Protein AF-A0A2N6E9V5-F1 (afdb_monomer)

Foldseek 3Di:
DDPPPPPPVVFPQDPDDLVRLCVVLVHDSVVVVVCCVVVVADVSGTPVNSVVSNVCSVQPPDPVNVCVVCVPDDPVVSVCVVPQPVVQPDPLLSVLLCLLLVQPFDQDPPRRTPCPVSDDDLVVSQVVCCVPVVDHDDPVVSVSSVVSNVVSVVVSVVVVCVVVVNPPPDPPPDDDDDDDPVPVVVVVVVVVCVVCVPDPD

Radius of gyration: 23.93 Å; Cα contacts (8 Å, |Δi|>4): 110; chains: 1; bounding box: 59×71×56 Å

Solvent-accessible surface area (backbone atoms only — not comparable to full-atom values): 12232 Å² total; per-residue (Å²): 142,78,82,78,79,74,82,72,72,75,67,56,59,53,92,65,52,67,64,58,52,15,63,76,45,77,43,54,54,67,56,54,55,48,36,38,74,71,66,73,33,55,88,70,42,27,58,70,38,50,58,52,47,57,55,43,40,72,54,51,94,37,65,68,56,53,50,60,72,48,59,88,44,54,73,69,52,47,49,38,50,74,70,62,47,64,88,50,78,48,72,66,54,44,51,54,29,46,56,50,46,72,39,84,60,43,72,39,88,92,75,43,61,71,39,66,85,63,57,84,50,64,69,61,53,38,54,50,36,31,72,76,66,72,39,75,82,42,74,67,55,55,52,48,50,55,52,39,47,57,49,22,52,52,51,46,55,47,51,53,33,53,79,67,62,72,64,81,67,71,76,90,69,76,89,78,79,94,72,63,90,79,51,67,59,54,57,53,50,50,53,47,46,72,75,37,81,82,61,95,123

Structure (mmCIF, N/CA/C/O backbone):
data_AF-A0A2N6E9V5-F1
#
_entry.id   AF-A0A2N6E9V5-F1
#
loop_
_atom_site.group_PDB
_atom_site.id
_atom_site.type_symbol
_atom_site.label_atom_id
_atom_site.label_alt_id
_atom_site.label_comp_id
_atom_site.label_asym_id
_atom_site.label_entity_id
_atom_site.label_seq_id
_atom_site.pdbx_PDB_ins_code
_atom_site.Cartn_x
_atom_site.Cartn_y
_atom_site.Cartn_z
_atom_site.occupancy
_atom_site.B_iso_or_equiv
_atom_site.auth_seq_id
_atom_site.auth_comp_id
_atom_site.auth_asym_id
_atom_site.auth_atom_id
_atom_site.pdbx_PDB_model_num
ATOM 1 N N . MET A 1 1 ? -32.137 42.120 17.541 1.00 43.50 1 MET A N 1
ATOM 2 C CA . MET A 1 1 ? -31.616 40.961 18.291 1.00 43.50 1 MET A CA 1
ATOM 3 C C . MET A 1 1 ? -31.560 39.766 17.360 1.00 43.50 1 MET A C 1
ATOM 5 O O . MET A 1 1 ? -32.568 39.108 17.173 1.00 43.50 1 MET A O 1
ATOM 9 N N . SER A 1 2 ? -30.418 39.545 16.717 1.00 44.09 2 SER A N 1
ATOM 10 C CA . SER A 1 2 ? -30.123 38.276 16.050 1.00 44.09 2 SER A CA 1
ATOM 11 C C . SER A 1 2 ? -28.612 38.116 16.098 1.00 44.09 2 SER A C 1
ATOM 13 O O . SER A 1 2 ? -27.903 38.518 15.180 1.00 44.09 2 SER A O 1
ATOM 15 N N . GLN A 1 3 ? -28.122 37.657 17.248 1.00 43.19 3 GLN A N 1
ATOM 16 C CA . GLN A 1 3 ? -26.772 37.128 17.346 1.00 43.19 3 GLN A CA 1
ATOM 17 C C . GLN A 1 3 ? -26.796 35.817 16.562 1.00 43.19 3 GLN A C 1
ATOM 19 O O . GLN A 1 3 ? -27.416 34.844 16.976 1.00 43.19 3 GLN A O 1
ATOM 24 N N . LEU A 1 4 ? -26.219 35.849 15.363 1.00 45.50 4 LEU A N 1
ATOM 25 C CA . LEU A 1 4 ? -25.739 34.650 14.701 1.00 45.50 4 LEU A CA 1
ATOM 26 C C . LEU A 1 4 ? -24.593 34.145 15.574 1.00 45.50 4 LEU A C 1
ATOM 28 O O . LEU A 1 4 ? -23.478 34.654 15.487 1.00 45.50 4 LEU A O 1
ATOM 32 N N . GLU A 1 5 ? -24.911 33.220 16.474 1.00 42.94 5 GLU A N 1
ATOM 33 C CA . GLU A 1 5 ? -23.936 32.358 17.127 1.00 42.94 5 GLU A CA 1
ATOM 34 C C . GLU A 1 5 ? -23.265 31.540 16.021 1.00 42.94 5 GLU A C 1
ATOM 36 O O . GLU A 1 5 ? -23.726 30.480 15.602 1.00 42.94 5 GLU A O 1
ATOM 41 N N . THR A 1 6 ? -22.200 32.098 15.454 1.00 47.09 6 THR A N 1
ATOM 42 C CA . THR A 1 6 ? -21.171 31.308 14.799 1.00 47.09 6 THR A CA 1
ATOM 43 C C . THR A 1 6 ? -20.519 30.481 15.894 1.00 47.09 6 THR A C 1
ATOM 45 O O . THR A 1 6 ? -19.600 30.949 16.567 1.00 47.09 6 THR A O 1
ATOM 48 N N . ASP A 1 7 ? -21.023 29.260 16.070 1.00 45.34 7 ASP A N 1
ATOM 49 C CA . ASP A 1 7 ? -20.288 28.124 16.626 1.00 45.34 7 ASP A CA 1
ATOM 50 C C . ASP A 1 7 ? -19.085 27.826 15.710 1.00 45.34 7 ASP A C 1
ATOM 52 O O . ASP A 1 7 ? -18.990 26.785 15.057 1.00 45.34 7 ASP A O 1
ATOM 56 N N . ASP A 1 8 ? -18.148 28.773 15.635 1.00 47.81 8 ASP A N 1
ATOM 57 C CA . ASP A 1 8 ? -16.767 28.496 15.277 1.00 47.81 8 ASP A CA 1
ATOM 58 C C . ASP A 1 8 ? -16.176 27.745 16.471 1.00 47.81 8 ASP A C 1
ATOM 60 O O . ASP A 1 8 ? -15.485 28.303 17.328 1.00 47.81 8 ASP A O 1
ATOM 64 N N . ASP A 1 9 ? -16.521 26.456 16.540 1.00 49.97 9 ASP A N 1
ATOM 65 C CA . ASP A 1 9 ? -15.806 25.438 17.292 1.00 49.97 9 ASP A CA 1
ATOM 66 C C . ASP A 1 9 ? -14.323 25.617 16.949 1.00 49.97 9 ASP A C 1
ATOM 68 O O . ASP A 1 9 ? -13.834 25.170 15.908 1.00 49.97 9 ASP A O 1
ATOM 72 N N . MET A 1 10 ? -13.604 26.335 17.814 1.00 50.00 10 MET A N 1
ATOM 73 C CA . MET A 1 10 ? -12.157 26.426 17.769 1.00 50.00 10 MET A CA 1
ATOM 74 C C . MET A 1 10 ? -11.625 25.001 17.842 1.00 50.00 10 MET A C 1
ATOM 76 O O . MET A 1 10 ? -11.590 24.389 18.913 1.00 50.00 10 MET A O 1
ATOM 80 N N . ASP A 1 11 ? -11.253 24.470 16.679 1.00 56.66 11 ASP A N 1
ATOM 81 C CA . ASP A 1 11 ? -10.737 23.124 16.479 1.00 56.66 11 ASP A CA 1
ATOM 82 C C . ASP A 1 11 ? -9.374 23.014 17.182 1.00 56.66 11 ASP A C 1
ATOM 84 O O . ASP A 1 11 ? -8.298 23.135 16.593 1.00 56.66 11 ASP A O 1
ATOM 88 N N . LEU A 1 12 ? -9.420 22.834 18.503 1.00 56.03 12 LEU A N 1
ATOM 89 C CA . LEU A 1 12 ? -8.249 22.615 19.329 1.00 56.03 12 LEU A CA 1
ATOM 90 C C . LEU A 1 12 ? -7.585 21.328 18.849 1.00 56.03 12 LEU A C 1
ATOM 92 O O . LEU A 1 12 ? -8.164 20.237 18.899 1.00 56.03 12 LEU A O 1
ATOM 96 N N . ALA A 1 13 ? -6.351 21.475 18.372 1.00 61.12 13 ALA A N 1
ATOM 97 C CA . ALA A 1 13 ? -5.483 20.361 18.053 1.00 61.12 13 ALA A CA 1
ATOM 98 C C . ALA A 1 13 ? -5.401 19.436 19.271 1.00 61.12 13 ALA A C 1
ATOM 100 O O . ALA A 1 13 ? -5.000 19.846 20.362 1.00 61.12 13 ALA A O 1
ATOM 101 N N . VAL A 1 14 ? -5.783 18.177 19.088 1.00 63.84 14 VAL A N 1
ATOM 102 C CA . VAL A 1 14 ? -5.705 17.193 20.159 1.00 63.84 14 VAL A CA 1
ATOM 103 C C . VAL A 1 14 ? -4.226 16.873 20.358 1.00 63.84 14 VAL A C 1
ATOM 105 O O . VAL A 1 14 ? -3.579 16.338 19.460 1.00 63.84 14 VAL A O 1
ATOM 108 N N . GLY A 1 15 ? -3.676 17.201 21.531 1.00 65.69 15 GLY A N 1
ATOM 109 C CA . GLY A 1 15 ? -2.258 17.008 21.882 1.00 65.69 15 GLY A CA 1
ATOM 110 C C . GLY A 1 15 ? -1.791 15.546 21.967 1.00 65.69 15 GLY A C 1
ATOM 111 O O . GLY A 1 15 ? -0.743 15.263 22.542 1.00 65.69 15 GLY A O 1
ATOM 112 N N . LEU A 1 16 ? -2.560 14.600 21.423 1.00 72.25 16 LEU A N 1
ATOM 113 C CA . LEU A 1 16 ? -2.227 13.182 21.385 1.00 72.25 16 LEU A CA 1
ATOM 114 C C . LEU A 1 16 ? -1.312 12.878 20.196 1.00 72.25 16 LEU A C 1
ATOM 116 O O . LEU A 1 16 ? -1.535 13.307 19.063 1.00 72.25 16 LEU A O 1
ATOM 120 N N . SER A 1 17 ? -0.287 12.062 20.442 1.00 84.06 17 SER A N 1
ATOM 121 C CA . SER A 1 17 ? 0.546 11.536 19.361 1.00 84.06 17 SER A CA 1
ATOM 122 C C . SER A 1 17 ? -0.261 10.592 18.456 1.00 84.06 17 SER A C 1
ATOM 124 O O . SER A 1 17 ? -1.154 9.880 18.916 1.00 84.06 17 SER A O 1
ATOM 126 N N . LEU A 1 18 ? 0.113 10.498 17.172 1.00 84.94 18 LEU A N 1
ATOM 127 C CA . LEU A 1 18 ? -0.485 9.535 16.229 1.00 84.94 18 LEU A CA 1
ATOM 128 C C . LEU A 1 18 ? -0.448 8.089 16.742 1.00 84.94 18 LEU A C 1
ATOM 130 O O . LEU A 1 18 ? -1.307 7.287 16.386 1.00 84.94 18 LEU A O 1
ATOM 134 N N . LYS A 1 19 ? 0.560 7.743 17.551 1.00 86.00 19 LYS A N 1
ATOM 135 C CA . LYS A 1 19 ? 0.674 6.419 18.163 1.00 86.00 19 LYS A CA 1
ATOM 136 C C . LYS A 1 19 ? -0.398 6.213 19.237 1.00 86.00 19 LYS A C 1
ATOM 138 O O . LYS A 1 19 ? -1.078 5.197 19.192 1.00 86.00 19 LYS A O 1
ATOM 143 N N . GLY A 1 20 ? -0.600 7.195 20.117 1.00 86.38 20 GLY A N 1
ATOM 144 C CA . GLY A 1 20 ? -1.640 7.128 21.150 1.00 86.38 20 GLY A CA 1
ATOM 145 C C . GLY A 1 20 ? -3.047 7.044 20.558 1.00 86.38 20 GLY A C 1
ATOM 146 O O . GLY A 1 20 ? -3.852 6.229 20.988 1.00 86.38 20 GLY A O 1
ATOM 147 N N . ILE A 1 21 ? -3.315 7.803 19.491 1.00 86.81 21 ILE A N 1
ATOM 148 C CA . ILE A 1 21 ? -4.597 7.744 18.769 1.00 86.81 21 ILE A CA 1
ATOM 149 C C . ILE A 1 21 ? -4.788 6.370 18.107 1.00 86.81 21 ILE A C 1
ATOM 151 O O . ILE A 1 21 ? -5.872 5.796 18.157 1.00 86.81 21 ILE A O 1
ATOM 155 N N . ALA A 1 22 ? -3.738 5.823 17.491 1.00 87.44 22 ALA A N 1
ATOM 156 C CA . ALA A 1 22 ? -3.786 4.499 16.874 1.00 87.44 22 ALA A CA 1
ATOM 157 C C . ALA A 1 22 ? -4.153 3.410 17.897 1.00 87.44 22 ALA A C 1
ATOM 159 O O . ALA A 1 22 ? -5.053 2.611 17.641 1.00 87.44 22 ALA A O 1
ATOM 160 N N . GLU A 1 23 ? -3.500 3.423 19.060 1.00 86.44 23 GLU A N 1
ATOM 161 C CA . GLU A 1 23 ? -3.7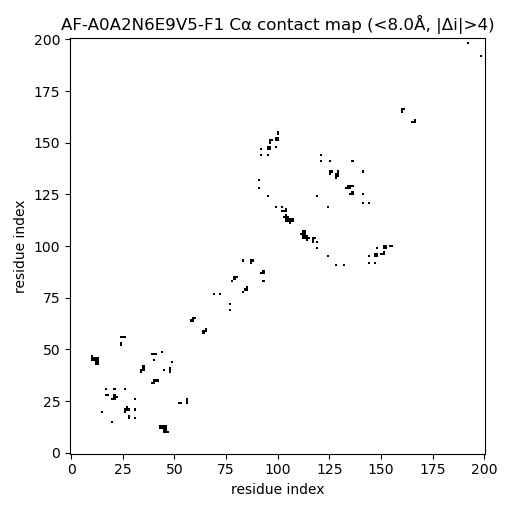58 2.482 20.155 1.00 86.44 23 GLU A CA 1
ATOM 162 C C . GLU A 1 23 ? -5.178 2.634 20.711 1.00 86.44 23 GLU A C 1
ATOM 164 O O . GLU A 1 23 ? -5.903 1.645 20.801 1.00 86.44 23 GLU A O 1
ATOM 169 N N . GLN A 1 24 ? -5.614 3.866 20.985 1.00 87.88 24 GLN A N 1
ATOM 170 C CA . GLN A 1 24 ? -6.936 4.148 21.549 1.00 87.88 24 GLN A CA 1
ATOM 171 C C . GLN A 1 24 ? -8.090 3.642 20.670 1.00 87.88 24 GLN A C 1
ATOM 173 O O . GLN A 1 24 ? -9.091 3.151 21.187 1.00 87.88 24 GLN A O 1
ATOM 178 N N . TYR A 1 25 ? -7.960 3.746 19.344 1.00 86.69 25 TYR A N 1
ATOM 179 C CA . TYR A 1 25 ? -9.030 3.388 18.406 1.00 86.69 25 TYR A CA 1
ATOM 180 C C . TYR A 1 25 ? -8.818 2.041 17.705 1.00 86.69 25 TYR A C 1
ATOM 182 O O . TYR A 1 25 ? -9.550 1.721 16.768 1.00 86.69 25 TYR A O 1
ATOM 190 N N . GLY A 1 26 ? -7.821 1.248 18.117 1.00 83.00 26 GLY A N 1
ATOM 191 C CA . GLY A 1 26 ? -7.528 -0.049 17.494 1.00 83.00 26 GLY A CA 1
ATOM 192 C C . GLY A 1 26 ? -7.167 0.057 16.005 1.00 83.00 26 GLY A C 1
ATOM 193 O O . GLY A 1 26 ? -7.403 -0.868 15.224 1.00 83.00 26 GLY A O 1
ATOM 194 N N . LEU A 1 27 ? -6.617 1.200 15.589 1.00 85.94 27 LEU A N 1
ATOM 195 C CA . LEU A 1 27 ? -6.185 1.466 14.221 1.00 85.94 27 LEU A CA 1
ATOM 196 C C . LEU A 1 27 ? -4.668 1.321 14.128 1.00 85.94 27 LEU A C 1
ATOM 198 O O . LEU A 1 27 ? -3.933 1.570 15.073 1.00 85.94 27 LEU A O 1
ATOM 202 N N . THR A 1 28 ? -4.148 0.968 12.954 1.00 86.31 28 THR A N 1
ATOM 203 C CA . THR A 1 28 ? -2.690 1.013 12.761 1.00 86.31 28 THR A CA 1
ATOM 204 C C . THR A 1 28 ? -2.246 2.441 12.453 1.00 86.31 28 THR A C 1
ATOM 206 O O . THR A 1 28 ? -2.911 3.157 11.703 1.00 86.31 28 THR A O 1
ATOM 209 N N . THR A 1 29 ? -1.058 2.844 12.910 1.00 88.31 29 THR A N 1
ATOM 210 C CA . THR A 1 29 ? -0.485 4.163 12.572 1.00 88.31 29 THR A CA 1
ATOM 211 C C . THR A 1 29 ? -0.392 4.387 11.057 1.00 88.31 29 THR A C 1
ATOM 213 O O . THR A 1 29 ? -0.518 5.509 10.578 1.00 88.31 29 THR A O 1
ATOM 216 N N . LYS A 1 30 ? -0.225 3.314 10.269 1.00 85.25 30 LYS A N 1
ATOM 217 C CA . LYS A 1 30 ? -0.224 3.386 8.799 1.00 85.25 30 LYS A CA 1
ATOM 218 C C . LYS A 1 30 ? -1.573 3.817 8.230 1.00 85.25 30 LYS A C 1
ATOM 220 O O . LYS A 1 30 ? -1.581 4.549 7.245 1.00 85.25 30 LYS A O 1
ATOM 225 N N . VAL A 1 31 ? -2.679 3.369 8.829 1.00 87.06 31 VAL A N 1
ATOM 226 C CA . VAL A 1 31 ? -4.030 3.795 8.442 1.00 87.06 31 VAL A CA 1
ATOM 227 C C . VAL A 1 31 ? -4.188 5.285 8.724 1.00 87.06 31 VAL A C 1
ATOM 229 O O . VAL A 1 31 ? -4.548 6.015 7.812 1.00 87.06 31 VAL A O 1
ATOM 232 N N . LEU A 1 32 ? -3.800 5.767 9.909 1.00 90.12 32 LEU A N 1
ATOM 233 C CA . LEU A 1 32 ? -3.879 7.198 10.237 1.00 90.12 32 LEU A CA 1
ATOM 234 C C . LEU A 1 32 ? -3.035 8.074 9.298 1.00 90.12 32 LEU A C 1
ATOM 236 O O . LEU A 1 32 ? -3.521 9.074 8.779 1.00 90.12 32 LEU A O 1
ATOM 240 N N . ILE A 1 33 ? -1.795 7.667 9.004 1.00 89.44 33 ILE A N 1
ATOM 241 C CA . ILE A 1 33 ? -0.937 8.369 8.032 1.00 89.44 33 ILE A CA 1
ATOM 242 C C . ILE A 1 33 ? -1.596 8.401 6.649 1.00 89.44 33 ILE A C 1
ATOM 244 O O . ILE A 1 33 ? -1.486 9.393 5.925 1.00 89.44 33 ILE A O 1
ATOM 248 N 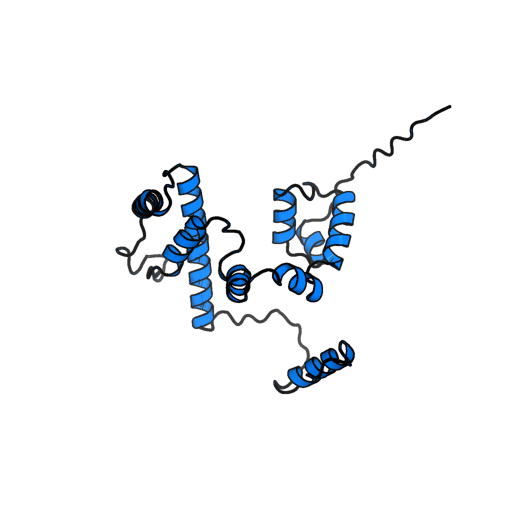N . ARG A 1 34 ? -2.265 7.311 6.256 1.00 88.06 34 ARG A N 1
ATOM 249 C CA . ARG A 1 34 ? -2.963 7.249 4.976 1.00 88.06 34 ARG A CA 1
ATOM 250 C C . ARG A 1 34 ? -4.175 8.180 4.952 1.00 88.06 34 ARG A C 1
ATOM 252 O O . ARG A 1 34 ? -4.309 8.912 3.982 1.00 88.06 34 ARG A O 1
ATOM 259 N N . LEU A 1 35 ? -4.976 8.206 6.017 1.00 90.75 35 LEU A N 1
ATOM 260 C CA . LEU A 1 35 ? -6.112 9.121 6.161 1.00 90.75 35 LEU A CA 1
ATOM 261 C C . LEU A 1 35 ? -5.670 10.591 6.081 1.00 90.75 35 LEU A C 1
ATOM 263 O O . LEU A 1 35 ? -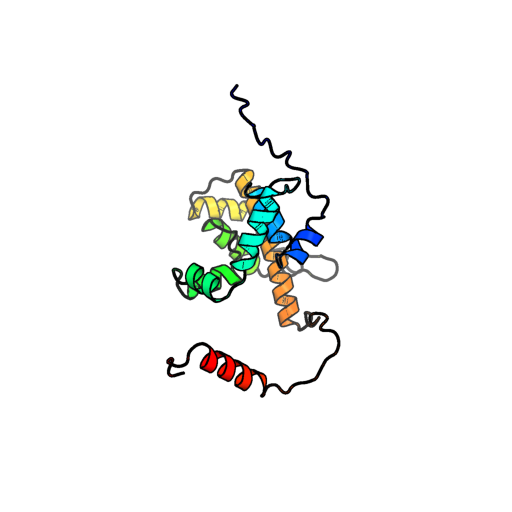6.304 11.366 5.375 1.00 90.75 35 LEU A O 1
ATOM 267 N N . GLN A 1 36 ? -4.547 10.959 6.714 1.00 91.88 36 GLN A N 1
ATOM 268 C CA . GLN A 1 36 ? -3.973 12.310 6.599 1.00 91.88 36 GLN A CA 1
ATOM 269 C C . GLN A 1 36 ? -3.553 12.643 5.169 1.00 91.88 36 GLN A C 1
ATOM 271 O O . GLN A 1 36 ? -3.822 13.727 4.660 1.00 91.88 36 GLN A O 1
ATOM 276 N N . ARG A 1 37 ? -2.874 11.705 4.503 1.00 88.00 37 ARG A N 1
ATOM 277 C CA . ARG A 1 37 ? -2.434 11.890 3.118 1.00 88.00 37 ARG A CA 1
ATOM 278 C C . ARG A 1 37 ? -3.618 12.048 2.162 1.00 88.00 37 ARG A C 1
ATOM 280 O O . ARG A 1 37 ? -3.515 12.816 1.211 1.00 88.00 37 ARG A O 1
ATOM 287 N N . ASP A 1 38 ? -4.696 11.318 2.415 1.00 89.69 38 ASP A N 1
ATOM 288 C CA . ASP A 1 38 ? -5.927 11.367 1.629 1.00 89.69 38 ASP A CA 1
ATOM 289 C C . ASP A 1 38 ? -6.855 12.521 2.084 1.00 89.69 38 ASP A C 1
ATOM 291 O O . ASP A 1 38 ? -7.974 12.623 1.595 1.00 89.69 38 ASP A O 1
ATOM 295 N N . GLN A 1 39 ? -6.385 13.400 2.986 1.00 91.31 39 GLN A N 1
ATOM 296 C CA . GLN A 1 39 ? -7.092 14.584 3.503 1.00 91.31 39 GLN A CA 1
ATOM 297 C C . GLN A 1 39 ? -8.438 14.275 4.182 1.00 91.31 39 GLN A C 1
ATOM 299 O O . GLN A 1 39 ? -9.320 15.125 4.247 1.00 91.31 39 GLN A O 1
ATOM 304 N N . LEU A 1 40 ? -8.593 13.059 4.715 1.00 90.31 40 LEU A N 1
ATOM 305 C CA . LEU A 1 40 ? -9.778 12.645 5.475 1.00 90.31 40 LEU A CA 1
ATOM 306 C C . LEU A 1 40 ? -9.710 13.054 6.948 1.00 90.31 40 LEU A C 1
ATOM 308 O O . LEU A 1 40 ? -10.745 13.129 7.601 1.00 90.31 40 LEU A O 1
ATOM 312 N N . ILE A 1 41 ? -8.497 13.279 7.458 1.00 92.06 41 ILE A N 1
ATOM 313 C CA . ILE A 1 41 ? -8.244 13.849 8.783 1.00 92.06 41 ILE A CA 1
ATOM 314 C C . ILE A 1 41 ? -7.132 14.896 8.699 1.00 92.06 41 ILE A C 1
ATOM 316 O O . ILE A 1 41 ? -6.251 14.810 7.833 1.00 92.06 41 ILE A O 1
ATOM 320 N N . GLY A 1 42 ? -7.150 15.857 9.615 1.00 87.88 42 GLY A N 1
ATOM 321 C CA . GLY A 1 42 ? -6.198 16.953 9.689 1.00 87.88 42 GLY A CA 1
ATOM 322 C C . GLY A 1 42 ? -4.790 16.564 10.151 1.00 87.88 42 GLY A C 1
ATOM 323 O O . GLY A 1 42 ? -4.506 15.480 10.685 1.00 87.88 42 GLY A O 1
ATOM 324 N N . LYS A 1 43 ? -3.867 17.508 9.948 1.00 86.12 43 LYS A N 1
ATOM 325 C CA . LYS A 1 43 ? -2.541 17.528 10.571 1.00 86.12 43 LYS A CA 1
ATOM 326 C C . LYS A 1 43 ? -2.248 18.967 11.037 1.00 86.12 43 LYS A C 1
ATOM 328 O O . LYS A 1 43 ? -1.816 19.762 10.204 1.00 86.12 43 LYS A O 1
ATOM 333 N N . PRO A 1 44 ? -2.437 19.308 12.327 1.00 86.69 44 PRO A N 1
ATOM 334 C CA . PRO A 1 44 ? -2.746 18.423 13.459 1.00 86.69 44 PRO A CA 1
ATOM 335 C C . PRO A 1 44 ? -4.171 17.845 13.424 1.00 86.69 44 PRO A C 1
ATOM 337 O O . PRO A 1 44 ? -5.031 18.366 12.725 1.00 86.69 44 PRO A O 1
ATOM 340 N N . ILE A 1 45 ? -4.390 16.749 14.158 1.00 87.00 45 ILE A N 1
ATOM 341 C CA . ILE A 1 45 ? -5.707 16.103 14.281 1.00 87.00 45 ILE A CA 1
ATOM 342 C C . ILE A 1 45 ? -6.587 16.965 15.189 1.00 87.00 45 ILE A C 1
ATOM 344 O O . ILE A 1 45 ? -6.180 17.285 16.310 1.00 87.00 45 ILE A O 1
ATOM 348 N N . CYS A 1 46 ? -7.778 17.326 14.718 1.00 88.25 46 CYS A N 1
ATOM 349 C CA . CYS A 1 46 ? -8.738 18.124 15.478 1.00 88.25 46 CYS A CA 1
ATOM 350 C C . CYS A 1 46 ? -9.840 17.262 16.116 1.00 88.25 46 CYS A C 1
ATOM 352 O O . CYS A 1 46 ? -9.883 16.037 15.970 1.00 88.25 46 CYS A O 1
ATOM 354 N N . ARG A 1 47 ? -10.759 17.889 16.855 1.00 86.06 47 ARG A N 1
ATOM 355 C CA . ARG A 1 47 ? -11.827 17.169 17.567 1.00 86.06 47 ARG A CA 1
ATOM 356 C C . ARG A 1 47 ? -12.812 16.502 16.605 1.00 86.06 47 ARG A C 1
ATOM 358 O O . ARG A 1 47 ? -13.309 15.409 16.891 1.00 86.06 47 ARG A O 1
ATOM 365 N N . ARG A 1 48 ? -13.066 17.120 15.449 1.00 89.06 48 ARG A N 1
ATOM 366 C CA . ARG A 1 48 ? -13.893 16.534 14.385 1.00 89.06 48 ARG A CA 1
ATOM 367 C C . ARG A 1 48 ? -13.289 15.241 13.839 1.00 89.06 48 ARG A C 1
ATOM 369 O O . ARG A 1 48 ? -14.014 14.261 13.661 1.00 89.06 48 ARG A O 1
ATOM 376 N N . ASP A 1 49 ? -11.973 15.212 13.649 1.00 91.12 49 ASP A N 1
ATOM 377 C CA . ASP A 1 49 ? -11.257 14.010 13.216 1.00 91.12 49 ASP A CA 1
ATOM 378 C C . ASP A 1 49 ? -11.402 12.878 14.235 1.00 91.12 49 ASP A C 1
ATOM 380 O O . ASP A 1 49 ? -11.602 11.728 13.854 1.00 91.12 49 ASP A O 1
ATOM 384 N N . ILE A 1 50 ? -11.359 13.190 15.536 1.00 89.75 50 ILE A N 1
ATOM 385 C CA . ILE A 1 50 ? -11.562 12.192 16.593 1.00 89.75 50 ILE A CA 1
ATOM 386 C C . ILE A 1 50 ? -12.944 11.541 16.491 1.00 89.75 50 ILE A C 1
ATOM 388 O O . ILE A 1 50 ? -13.030 10.314 16.482 1.00 89.75 50 ILE A O 1
ATOM 392 N N . ARG A 1 51 ? -14.015 12.329 16.326 1.00 89.38 51 ARG A N 1
ATOM 393 C CA . ARG A 1 51 ? -15.371 11.777 16.136 1.00 89.38 51 ARG A CA 1
ATOM 394 C C . ARG A 1 51 ? -15.451 10.884 14.895 1.00 89.38 51 ARG A C 1
ATOM 396 O O . ARG A 1 51 ? -16.094 9.835 14.919 1.00 89.38 51 ARG A O 1
ATOM 403 N N . PHE A 1 52 ? -14.778 11.273 13.812 1.00 92.19 52 PHE A N 1
ATOM 404 C CA . PHE A 1 52 ? -14.671 10.438 12.617 1.00 92.19 52 PHE A CA 1
ATOM 405 C C . PHE A 1 52 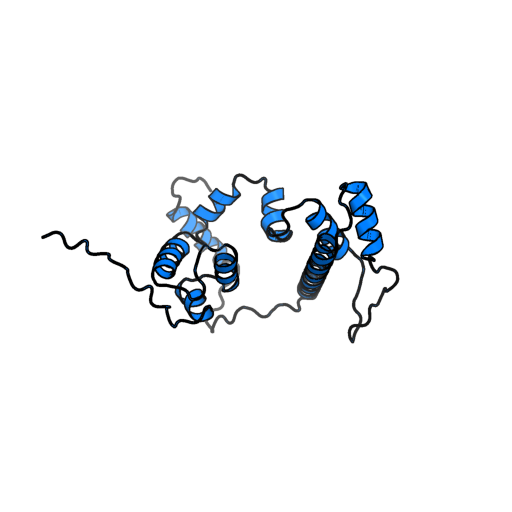? -13.938 9.118 12.906 1.00 92.19 52 PHE A C 1
ATOM 407 O O . PHE A 1 52 ? -14.424 8.055 12.519 1.00 92.19 52 PHE A O 1
ATOM 414 N N . LEU A 1 53 ? -12.808 9.158 13.617 1.00 91.25 53 LEU A N 1
ATOM 415 C CA . LEU A 1 53 ? -12.022 7.973 13.972 1.00 91.25 53 LEU A CA 1
ATOM 416 C C . LEU A 1 53 ? -12.766 7.033 14.932 1.00 91.25 53 LEU A C 1
ATOM 418 O O . LEU A 1 53 ? -12.644 5.817 14.793 1.00 91.25 53 LEU A O 1
ATOM 422 N N . GLU A 1 54 ? -13.579 7.563 15.846 1.00 90.00 54 GLU A N 1
ATOM 423 C CA . GLU A 1 54 ? -14.489 6.784 16.698 1.00 90.00 54 GLU A CA 1
ATOM 424 C C . GLU A 1 54 ? -15.558 6.045 15.888 1.00 90.00 54 GLU A C 1
ATOM 426 O O . GLU A 1 54 ? -15.853 4.877 16.142 1.00 90.00 54 GLU A O 1
ATOM 431 N N . GLY A 1 55 ? -16.162 6.714 14.903 1.00 89.25 55 GLY A N 1
ATOM 432 C CA . GLY A 1 55 ? -17.097 6.066 13.985 1.00 89.25 55 GLY A CA 1
ATOM 433 C C . GLY A 1 55 ? -16.397 4.997 13.149 1.00 89.25 55 GLY A C 1
ATOM 434 O O . GLY A 1 55 ? -16.890 3.875 13.011 1.00 89.25 55 GLY A O 1
ATOM 435 N N . LEU A 1 56 ? -15.206 5.327 12.645 1.00 89.81 56 LEU A N 1
ATOM 436 C CA . LEU A 1 56 ? -14.394 4.421 11.853 1.00 89.81 56 LEU A CA 1
ATOM 437 C C . LEU A 1 56 ? -14.020 3.174 12.655 1.00 89.81 56 LEU A C 1
ATOM 439 O O . LEU A 1 56 ? -14.206 2.083 12.137 1.00 89.81 56 LEU A O 1
ATOM 443 N N . SER A 1 57 ? -13.565 3.286 13.905 1.00 87.94 57 SER A N 1
ATOM 444 C CA . SER A 1 57 ? -13.140 2.137 14.723 1.00 87.94 57 SER A CA 1
ATOM 445 C C . SER A 1 57 ? -14.262 1.133 15.004 1.00 87.94 57 SER A C 1
ATOM 447 O O . SER A 1 57 ? -14.008 -0.066 15.120 1.00 87.94 57 SER A O 1
ATOM 449 N N . LYS A 1 58 ? -15.520 1.588 15.050 1.00 86.19 58 LYS A N 1
ATOM 450 C CA . LYS A 1 58 ? -16.687 0.710 15.234 1.00 86.19 58 LYS A CA 1
ATOM 451 C C . LYS A 1 58 ? -16.934 -0.200 14.030 1.00 86.19 58 LYS A C 1
ATOM 453 O O . LYS A 1 58 ? -17.393 -1.330 14.213 1.00 86.19 58 LYS A O 1
ATOM 458 N N . VAL A 1 59 ? -16.633 0.284 12.824 1.00 85.56 59 VAL A N 1
ATOM 459 C CA . VAL A 1 59 ? -16.883 -0.411 11.547 1.00 85.56 59 VAL A CA 1
ATOM 460 C C . VAL A 1 59 ? -15.621 -1.104 11.026 1.00 85.56 59 VAL A C 1
ATOM 462 O O . VAL A 1 59 ? -15.674 -2.204 10.474 1.00 85.56 59 VAL A O 1
ATOM 465 N N . TRP A 1 60 ? -14.473 -0.460 11.200 1.00 79.75 60 TRP A N 1
ATOM 466 C CA . TRP A 1 60 ? -13.168 -0.922 10.760 1.00 79.75 60 TRP A CA 1
ATOM 467 C C . TRP A 1 60 ? -12.782 -2.211 11.490 1.00 79.75 60 TRP A C 1
ATOM 469 O O . TRP A 1 60 ? -13.151 -2.431 12.639 1.00 79.75 60 TRP A O 1
ATOM 479 N N . SER A 1 61 ? -12.075 -3.107 10.802 1.00 73.06 61 SER A N 1
ATOM 480 C CA . SER A 1 61 ? -11.671 -4.427 11.323 1.00 73.06 61 SER A CA 1
ATOM 481 C C . SER A 1 61 ? -12.809 -5.410 11.649 1.00 73.06 61 SER A C 1
ATOM 483 O O . SER A 1 61 ? -12.528 -6.568 11.948 1.00 73.06 61 SER A O 1
ATOM 485 N N . ARG A 1 62 ? -14.089 -5.023 11.549 1.00 83.69 62 ARG A N 1
ATOM 486 C CA . ARG A 1 62 ? -15.214 -5.942 11.770 1.00 83.69 62 ARG A CA 1
ATOM 487 C C . ARG A 1 62 ? -15.324 -6.946 10.609 1.00 83.69 62 ARG A C 1
ATOM 489 O O . ARG A 1 62 ? -15.542 -6.520 9.468 1.00 83.69 62 ARG A O 1
ATOM 496 N N . PRO A 1 63 ? -15.242 -8.269 10.867 1.00 82.44 63 PRO A N 1
ATOM 497 C CA . PRO A 1 63 ? -15.190 -9.281 9.808 1.00 82.44 63 PRO A CA 1
ATOM 498 C C . PRO A 1 63 ? -16.364 -9.221 8.830 1.00 82.44 63 PRO A C 1
ATOM 500 O O . PRO A 1 63 ? -16.166 -9.373 7.627 1.00 82.44 63 PRO A O 1
ATOM 503 N N . TRP A 1 64 ? -17.574 -8.949 9.327 1.00 87.38 64 TRP A N 1
ATOM 504 C CA . TRP A 1 64 ? -18.775 -8.860 8.497 1.00 87.38 64 TRP A CA 1
ATOM 505 C C . TRP A 1 64 ? -18.678 -7.738 7.453 1.00 87.38 64 TRP A C 1
ATOM 507 O O . TRP A 1 64 ? -18.845 -7.991 6.260 1.00 87.38 64 TRP A O 1
ATOM 517 N N . TYR A 1 65 ? -18.315 -6.520 7.873 1.00 86.12 65 TYR A N 1
ATOM 518 C CA . TYR A 1 65 ? -18.165 -5.378 6.966 1.00 86.12 65 TYR A CA 1
ATOM 519 C C . TYR A 1 65 ? -17.037 -5.612 5.961 1.00 86.12 65 TYR A C 1
ATOM 521 O O . TYR A 1 65 ? -17.223 -5.387 4.767 1.00 86.12 65 TYR A O 1
ATOM 529 N N . ILE A 1 66 ? -15.892 -6.134 6.414 1.00 84.00 66 ILE A N 1
ATOM 530 C CA . ILE A 1 66 ? -14.776 -6.475 5.523 1.00 84.00 66 ILE A CA 1
ATOM 531 C C . ILE A 1 66 ? -15.224 -7.498 4.479 1.00 84.00 66 ILE A C 1
ATOM 533 O O . ILE A 1 66 ? -15.002 -7.281 3.288 1.00 84.00 66 ILE A O 1
ATOM 537 N N . ARG A 1 67 ? -15.897 -8.577 4.904 1.00 83.56 67 ARG A N 1
ATOM 538 C CA . ARG A 1 67 ? -16.408 -9.629 4.016 1.00 83.56 67 ARG A CA 1
ATOM 539 C C . ARG A 1 67 ? -17.319 -9.049 2.943 1.00 83.56 67 ARG A C 1
ATOM 541 O O . ARG A 1 67 ? -17.128 -9.367 1.771 1.00 83.56 67 ARG A O 1
ATOM 548 N N . GLN A 1 68 ? -18.254 -8.179 3.318 1.00 89.38 68 GLN A N 1
ATOM 549 C CA . GLN A 1 68 ? -19.150 -7.534 2.359 1.00 89.38 68 GLN A CA 1
ATOM 550 C C . GLN A 1 68 ? -18.387 -6.637 1.380 1.00 89.38 68 GLN A C 1
ATOM 552 O O . GLN A 1 68 ? -18.576 -6.753 0.170 1.00 89.38 68 GLN A O 1
ATOM 557 N N . GLN A 1 69 ? -17.443 -5.825 1.861 1.00 84.94 69 GLN A N 1
ATOM 558 C CA . GLN A 1 69 ? -16.651 -4.930 1.011 1.00 84.94 69 GLN A CA 1
ATOM 559 C C . GLN A 1 69 ? -15.776 -5.669 -0.006 1.00 84.94 69 GLN A C 1
ATOM 561 O O . GLN A 1 69 ? -15.567 -5.161 -1.115 1.00 84.94 69 GLN A O 1
ATOM 566 N N . VAL A 1 70 ? -15.277 -6.860 0.345 1.00 84.94 70 VAL A N 1
ATOM 567 C CA . VAL A 1 70 ? -14.454 -7.678 -0.558 1.00 84.94 70 VAL A CA 1
ATOM 568 C C . VAL A 1 70 ? -15.253 -8.684 -1.393 1.00 84.94 70 VAL A C 1
ATOM 570 O O . VAL A 1 70 ? -14.694 -9.254 -2.328 1.00 84.94 70 VAL A O 1
ATOM 573 N N . SER A 1 71 ? -16.536 -8.912 -1.088 1.00 87.12 71 SER A N 1
ATOM 574 C CA . SER A 1 71 ? -17.382 -9.932 -1.741 1.00 87.12 71 SER A CA 1
ATOM 575 C C . SER A 1 71 ? -17.545 -9.722 -3.251 1.00 87.12 71 SER A C 1
ATOM 577 O O . SER A 1 71 ? -17.570 -10.690 -4.005 1.00 87.12 71 SER A O 1
ATOM 579 N N . ARG A 1 72 ? -17.552 -8.460 -3.696 1.00 86.38 72 ARG A N 1
ATOM 580 C CA . ARG A 1 72 ? -17.579 -8.044 -5.110 1.00 86.38 72 ARG A CA 1
ATOM 581 C C . ARG A 1 72 ? -16.361 -8.480 -5.928 1.00 86.38 72 ARG A C 1
ATOM 583 O O . ARG A 1 72 ? -16.381 -8.383 -7.150 1.00 86.38 72 ARG A O 1
ATOM 590 N N . TYR A 1 73 ? -15.287 -8.924 -5.275 1.00 82.44 73 TYR A N 1
ATOM 591 C CA . TYR A 1 73 ? -14.086 -9.409 -5.942 1.00 82.44 73 TYR A CA 1
ATOM 592 C C . TYR A 1 73 ? -14.078 -10.941 -6.009 1.00 82.44 73 TYR A C 1
ATOM 594 O O . TYR A 1 73 ? -14.379 -11.645 -5.037 1.00 82.44 73 TYR A O 1
ATOM 602 N N . SER A 1 74 ? -13.630 -11.481 -7.144 1.00 84.00 74 SER A N 1
ATOM 603 C CA . SER A 1 74 ? -13.376 -12.920 -7.293 1.00 84.00 74 SER A CA 1
ATOM 604 C C . SER A 1 74 ? -12.382 -13.433 -6.240 1.00 84.00 74 SER A C 1
ATOM 606 O O . SER A 1 74 ? -11.588 -12.669 -5.685 1.00 84.00 74 SER A O 1
ATOM 608 N N . LYS A 1 75 ? -12.376 -14.747 -5.970 1.00 78.12 75 LYS A N 1
ATOM 609 C CA . LYS A 1 75 ? -11.434 -15.372 -5.016 1.00 78.12 75 LYS A CA 1
ATOM 610 C C . LYS A 1 75 ? -9.974 -15.020 -5.339 1.00 78.12 75 LYS A C 1
ATOM 612 O O . LYS A 1 75 ? -9.229 -14.633 -4.442 1.00 78.12 75 LYS A O 1
ATOM 617 N N . ALA A 1 76 ? -9.605 -15.065 -6.621 1.00 76.06 76 ALA A N 1
ATOM 618 C CA . ALA A 1 76 ? -8.274 -14.684 -7.084 1.00 76.06 76 ALA A CA 1
ATOM 619 C C . ALA A 1 76 ? -7.972 -13.202 -6.808 1.00 76.06 76 ALA A C 1
ATOM 621 O O . ALA A 1 76 ? -6.914 -12.877 -6.285 1.00 76.06 76 ALA A O 1
ATOM 622 N N . GLN A 1 77 ? -8.903 -12.287 -7.095 1.00 72.06 77 GLN A N 1
ATOM 623 C CA . GLN A 1 77 ? -8.715 -10.860 -6.802 1.00 72.06 77 GLN A CA 1
ATOM 624 C C . GLN A 1 77 ? -8.623 -10.576 -5.298 1.00 72.06 77 GLN A C 1
ATOM 626 O O . GLN A 1 77 ? -7.808 -9.752 -4.899 1.00 72.06 77 GLN A O 1
ATOM 631 N N . ARG A 1 78 ? -9.399 -11.275 -4.460 1.00 80.19 78 ARG A N 1
ATOM 632 C CA . ARG A 1 78 ? -9.301 -11.177 -2.994 1.00 80.19 78 ARG A CA 1
ATOM 633 C C . ARG A 1 78 ? -7.924 -11.601 -2.493 1.00 80.19 78 ARG A C 1
ATOM 635 O O . ARG A 1 78 ? -7.316 -10.872 -1.718 1.00 80.19 78 ARG A O 1
ATOM 642 N N . GLN A 1 79 ? -7.405 -12.724 -2.989 1.00 73.38 79 GLN A N 1
ATOM 643 C CA . GLN A 1 79 ? -6.037 -13.150 -2.689 1.00 73.38 79 GLN A CA 1
ATOM 644 C C . GLN A 1 79 ? -5.018 -12.107 -3.148 1.00 73.38 79 GLN A C 1
ATOM 646 O O . GLN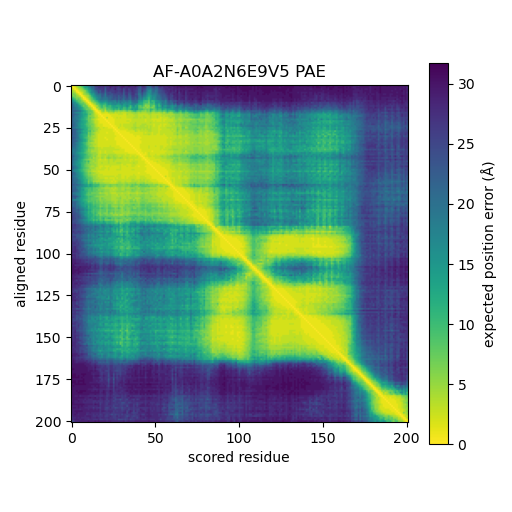 A 1 79 ? -4.153 -11.735 -2.368 1.00 73.38 79 GLN A O 1
ATOM 651 N N . ARG A 1 80 ? -5.165 -11.539 -4.351 1.00 68.81 80 ARG A N 1
ATOM 652 C CA . ARG A 1 80 ? -4.278 -10.464 -4.827 1.00 68.81 80 ARG A CA 1
ATOM 653 C C . ARG A 1 80 ? -4.366 -9.184 -3.992 1.00 68.81 80 ARG A C 1
ATOM 655 O O . ARG A 1 80 ? -3.355 -8.529 -3.802 1.00 68.81 80 ARG A O 1
ATOM 662 N N . LEU A 1 81 ? -5.529 -8.810 -3.462 1.00 69.38 81 LEU A N 1
ATOM 663 C CA . LEU A 1 81 ? -5.641 -7.641 -2.574 1.00 69.38 81 LEU A CA 1
ATOM 664 C C . LEU A 1 81 ? -4.853 -7.827 -1.272 1.00 69.38 81 LEU A C 1
ATOM 666 O O . LEU A 1 81 ? -4.322 -6.857 -0.737 1.00 69.38 81 LEU A O 1
ATOM 670 N N . ILE A 1 82 ? -4.777 -9.063 -0.780 1.00 68.06 82 ILE A N 1
ATOM 671 C CA . ILE A 1 82 ? -4.042 -9.416 0.437 1.00 68.06 82 ILE A CA 1
ATOM 672 C C . ILE A 1 82 ? -2.544 -9.601 0.134 1.00 68.06 82 ILE A C 1
ATOM 674 O O . ILE A 1 82 ? -1.705 -9.142 0.906 1.00 68.06 82 ILE A O 1
ATOM 678 N N . LEU A 1 83 ? -2.211 -10.237 -0.994 1.00 63.88 83 LEU A N 1
ATOM 679 C CA . LEU A 1 83 ? -0.853 -10.667 -1.344 1.00 63.88 83 LEU A CA 1
ATOM 680 C C . LEU A 1 83 ? -0.077 -9.642 -2.197 1.00 63.88 83 LEU A C 1
ATOM 682 O O . LEU A 1 83 ? 1.094 -9.389 -1.928 1.00 63.88 83 LEU A O 1
ATOM 686 N N . ASP A 1 84 ? -0.716 -8.986 -3.171 1.00 62.38 84 ASP A N 1
ATOM 687 C CA . ASP A 1 84 ? -0.044 -8.248 -4.261 1.00 62.38 84 ASP A CA 1
ATOM 688 C C . ASP A 1 84 ? 0.031 -6.727 -4.049 1.00 62.38 84 ASP A C 1
ATOM 690 O O . ASP A 1 84 ? 0.167 -5.975 -5.015 1.00 62.38 84 ASP A O 1
ATOM 694 N N . ARG A 1 85 ? -0.022 -6.254 -2.796 1.00 69.19 85 ARG A N 1
ATOM 695 C CA . ARG A 1 85 ? 0.023 -4.820 -2.437 1.00 69.19 85 ARG A CA 1
ATOM 696 C C . ARG A 1 85 ? -1.128 -4.015 -3.080 1.00 69.19 85 ARG A C 1
ATOM 698 O O . ARG A 1 85 ? -0.988 -3.519 -4.201 1.00 69.19 85 ARG A O 1
ATOM 705 N N . PRO A 1 86 ? -2.249 -3.782 -2.371 1.00 65.12 86 PRO A N 1
ATOM 706 C CA . PRO A 1 86 ? -3.418 -3.108 -2.942 1.00 65.12 86 PRO A CA 1
ATOM 707 C C . PRO A 1 86 ? -3.121 -1.672 -3.404 1.00 65.12 86 PRO A C 1
ATOM 709 O O . PRO A 1 86 ? -3.831 -1.138 -4.252 1.00 65.12 86 PRO A O 1
ATOM 712 N N . GLU A 1 87 ? -2.049 -1.049 -2.903 1.00 68.31 87 GLU A N 1
ATOM 713 C CA . GLU A 1 87 ? -1.618 0.277 -3.341 1.00 68.31 87 GLU A CA 1
ATOM 714 C C . GLU A 1 87 ? -0.992 0.332 -4.749 1.00 68.31 87 GLU A C 1
ATOM 716 O O . GLU A 1 87 ? -0.737 1.429 -5.243 1.00 68.31 87 GLU A O 1
ATOM 721 N N . LEU A 1 88 ? -0.713 -0.812 -5.385 1.00 76.19 88 LEU A N 1
ATOM 722 C CA . LEU A 1 88 ? -0.316 -0.882 -6.792 1.00 76.19 88 LEU A CA 1
ATOM 723 C C . LEU A 1 88 ? -1.586 -0.967 -7.645 1.00 76.19 88 LEU A C 1
ATOM 725 O O . LEU A 1 88 ? -2.095 -2.052 -7.946 1.00 76.19 88 LEU A O 1
ATOM 729 N N . SER A 1 89 ? -2.152 0.189 -7.978 1.00 71.19 89 SER A N 1
ATOM 730 C CA . SER A 1 89 ? -3.430 0.292 -8.689 1.00 71.19 89 SER A CA 1
ATOM 731 C C . SER A 1 89 ? -3.298 -0.059 -10.171 1.00 71.19 89 SER A C 1
ATOM 733 O O . SER A 1 89 ? -4.173 -0.724 -10.728 1.00 71.19 89 SER A O 1
ATOM 735 N N . GLU A 1 90 ? -2.195 0.337 -10.806 1.00 79.94 90 GLU A N 1
ATOM 736 C CA . GLU A 1 90 ? -2.026 0.220 -12.254 1.00 79.94 90 GLU A CA 1
ATOM 737 C C . GLU A 1 90 ? -1.436 -1.138 -12.668 1.00 79.94 90 GLU A C 1
ATOM 739 O O . GLU A 1 90 ? -0.545 -1.694 -12.017 1.00 79.94 90 GLU A O 1
ATOM 744 N N . LYS A 1 91 ? -1.907 -1.676 -13.803 1.00 82.19 91 LYS A N 1
ATOM 745 C CA . LYS A 1 91 ? -1.494 -2.996 -14.320 1.00 82.19 91 LYS A CA 1
ATOM 746 C C . LYS A 1 91 ? 0.023 -3.094 -14.512 1.00 82.19 91 LYS A C 1
ATOM 748 O O . LYS A 1 91 ? 0.616 -4.110 -14.152 1.00 82.19 91 LYS A O 1
ATOM 753 N N . TRP A 1 92 ? 0.652 -2.036 -15.025 1.00 86.75 92 TRP A N 1
ATOM 754 C CA . TRP A 1 92 ? 2.098 -2.009 -15.234 1.00 86.75 92 TRP A CA 1
ATOM 755 C C . TRP A 1 92 ? 2.867 -1.999 -13.907 1.00 86.75 92 TRP A C 1
ATOM 757 O O . TRP A 1 92 ? 3.884 -2.672 -13.796 1.00 86.75 92 TRP A O 1
ATOM 767 N N . GLN A 1 93 ? 2.364 -1.321 -12.868 1.00 87.25 93 GLN A N 1
ATOM 768 C CA . GLN A 1 93 ? 3.016 -1.281 -11.554 1.00 87.25 93 GLN A CA 1
ATOM 769 C C . GLN A 1 93 ? 3.076 -2.676 -10.928 1.00 87.25 93 GLN A C 1
ATOM 771 O O . GLN A 1 93 ? 4.114 -3.073 -10.399 1.00 87.25 93 GLN A O 1
ATOM 776 N N . ARG A 1 94 ? 1.982 -3.442 -11.037 1.00 83.62 94 ARG A N 1
ATOM 777 C CA . ARG A 1 94 ? 1.929 -4.844 -10.593 1.00 83.62 94 ARG A CA 1
ATOM 778 C C . ARG A 1 94 ? 2.856 -5.734 -11.408 1.00 83.62 94 ARG A C 1
ATOM 780 O O . ARG A 1 94 ? 3.548 -6.573 -10.841 1.00 83.62 94 ARG A O 1
ATOM 787 N N . TRP A 1 95 ? 2.900 -5.530 -12.724 1.00 87.44 95 TRP A N 1
ATOM 788 C CA . TRP A 1 95 ? 3.818 -6.263 -13.592 1.00 87.44 95 TRP A CA 1
ATOM 789 C C . TRP A 1 95 ? 5.279 -6.006 -13.192 1.00 87.44 95 TRP A C 1
ATOM 791 O O . TRP A 1 95 ? 6.013 -6.956 -12.946 1.00 87.44 95 TRP A O 1
ATOM 801 N N . VAL A 1 96 ? 5.674 -4.741 -13.005 1.00 87.81 96 VAL A N 1
ATOM 802 C CA . VAL A 1 96 ? 7.014 -4.356 -12.527 1.00 87.81 96 VAL A CA 1
ATOM 803 C C . VAL A 1 96 ? 7.324 -4.945 -11.155 1.00 87.81 96 VAL A C 1
ATOM 805 O O . VAL A 1 96 ? 8.429 -5.436 -10.931 1.00 87.81 96 VAL A O 1
ATOM 808 N N . TYR A 1 97 ? 6.367 -4.888 -10.227 1.00 88.00 97 TYR A N 1
ATOM 809 C CA . TYR A 1 97 ? 6.520 -5.474 -8.898 1.00 88.00 97 TYR A CA 1
ATOM 810 C C . TYR A 1 97 ? 6.852 -6.960 -8.993 1.00 88.00 97 TYR A C 1
ATOM 812 O O . TYR A 1 97 ? 7.825 -7.401 -8.385 1.00 88.00 97 TYR A O 1
ATOM 820 N N . ARG A 1 98 ? 6.107 -7.693 -9.824 1.00 84.94 98 ARG A N 1
ATOM 821 C CA . ARG A 1 98 ? 6.300 -9.123 -10.041 1.00 84.94 98 ARG A CA 1
ATOM 822 C C . ARG A 1 98 ? 7.652 -9.445 -10.675 1.00 84.94 98 ARG A C 1
ATOM 824 O O . ARG A 1 98 ? 8.338 -10.324 -10.176 1.00 84.94 98 ARG A O 1
ATOM 831 N N . GLN A 1 99 ? 8.098 -8.665 -11.665 1.00 87.81 99 GLN A N 1
ATOM 832 C CA . GLN A 1 99 ? 9.442 -8.822 -12.243 1.00 87.81 99 GLN A CA 1
ATOM 833 C C . GLN A 1 99 ? 10.542 -8.737 -11.176 1.00 87.81 99 GLN A C 1
ATOM 835 O O . GLN A 1 99 ? 11.472 -9.535 -11.173 1.00 87.81 99 GLN A O 1
ATOM 840 N N . TYR A 1 100 ? 10.441 -7.790 -10.237 1.00 87.00 100 TYR A N 1
ATOM 841 C CA . TYR A 1 100 ? 11.420 -7.679 -9.153 1.00 87.00 100 TYR A CA 1
ATOM 842 C C . TYR A 1 100 ? 11.254 -8.745 -8.065 1.00 87.00 100 TYR A C 1
ATOM 844 O O . TYR A 1 100 ? 12.259 -9.157 -7.481 1.00 87.00 100 TYR A O 1
ATOM 852 N N . LEU A 1 101 ? 10.024 -9.170 -7.769 1.00 82.94 101 LEU A N 1
ATOM 853 C CA . LEU A 1 101 ? 9.744 -10.196 -6.763 1.00 82.94 101 LEU A CA 1
ATOM 854 C C . LEU A 1 101 ? 10.286 -11.564 -7.204 1.00 82.94 101 LEU A C 1
ATOM 856 O O . LEU A 1 101 ? 11.006 -12.202 -6.436 1.00 82.94 101 LEU A O 1
ATOM 860 N N . ASP A 1 102 ? 10.021 -11.931 -8.459 1.00 81.88 102 ASP A N 1
ATOM 861 C CA . ASP A 1 102 ? 10.388 -13.216 -9.065 1.00 81.88 102 ASP A CA 1
ATOM 862 C C . ASP A 1 102 ? 11.859 -13.244 -9.530 1.00 81.88 102 ASP A C 1
ATOM 864 O O . ASP A 1 102 ? 12.390 -14.295 -9.869 1.00 81.88 102 ASP A O 1
ATOM 868 N N . SER A 1 103 ? 12.553 -12.098 -9.553 1.00 81.12 103 SER A N 1
ATOM 869 C CA . SER A 1 103 ? 13.957 -12.036 -9.984 1.00 81.12 103 SER A CA 1
ATOM 870 C C . SER A 1 103 ? 14.875 -12.850 -9.073 1.00 81.12 103 SER A C 1
ATOM 872 O O . SER A 1 103 ? 14.876 -12.617 -7.872 1.00 81.12 103 SER A O 1
ATOM 874 N N . ASP A 1 104 ? 15.759 -13.696 -9.608 1.00 68.81 104 ASP A N 1
ATOM 875 C CA . ASP A 1 104 ? 16.750 -14.493 -8.843 1.00 68.81 104 ASP A CA 1
ATOM 876 C C . ASP A 1 104 ? 17.952 -13.687 -8.323 1.00 68.81 104 ASP A C 1
ATOM 878 O O . ASP A 1 104 ? 19.098 -14.140 -8.249 1.00 68.81 104 ASP A O 1
ATOM 882 N N . ILE A 1 105 ? 17.703 -12.437 -7.961 1.00 68.62 105 ILE A N 1
ATOM 883 C CA . ILE A 1 105 ? 18.696 -11.592 -7.331 1.00 68.62 105 ILE A CA 1
ATOM 884 C C . ILE A 1 105 ? 18.794 -12.008 -5.865 1.00 68.62 105 ILE A C 1
ATOM 886 O O . ILE A 1 105 ? 17.863 -11.806 -5.073 1.00 68.62 105 ILE A O 1
ATOM 890 N N . GLU A 1 106 ? 19.935 -12.581 -5.504 1.00 64.62 106 GLU A N 1
ATOM 891 C CA . GLU A 1 106 ? 20.273 -12.905 -4.125 1.00 64.62 106 GLU A CA 1
ATOM 892 C C . GLU A 1 106 ? 21.252 -11.877 -3.557 1.00 64.62 106 GLU A C 1
ATOM 894 O O . GLU A 1 106 ? 22.169 -11.407 -4.237 1.00 64.62 106 GLU A O 1
ATOM 899 N N . ARG A 1 107 ? 21.034 -11.489 -2.299 1.00 61.28 107 ARG A N 1
ATOM 900 C CA . ARG A 1 107 ? 21.985 -10.677 -1.538 1.00 61.28 107 ARG A CA 1
ATOM 901 C C . ARG A 1 107 ? 22.830 -11.627 -0.706 1.00 61.28 107 ARG A C 1
ATOM 903 O O . ARG A 1 107 ? 22.282 -12.331 0.133 1.00 61.28 107 ARG A O 1
ATOM 910 N N . GLY A 1 108 ? 24.129 -11.644 -0.959 1.00 56.56 108 GLY A N 1
ATOM 911 C CA . GLY A 1 108 ? 25.104 -12.331 -0.131 1.00 56.56 108 GLY A CA 1
ATOM 912 C C . GLY A 1 108 ? 25.386 -11.575 1.163 1.00 56.56 108 GLY A C 1
ATOM 913 O O . GLY A 1 108 ? 24.909 -10.455 1.396 1.00 56.56 108 GLY A O 1
ATOM 914 N N . THR A 1 109 ? 26.186 -12.204 2.013 1.00 50.69 109 THR A N 1
ATOM 915 C CA . THR A 1 109 ? 26.629 -11.664 3.299 1.00 50.69 109 THR A CA 1
ATOM 916 C C . THR A 1 109 ? 27.350 -10.324 3.094 1.00 50.69 109 THR A C 1
ATOM 918 O O . THR A 1 109 ? 28.180 -10.180 2.197 1.00 50.69 109 THR A O 1
ATOM 921 N N . GLY A 1 110 ? 26.994 -9.303 3.882 1.00 57.69 110 GLY A N 1
ATOM 922 C CA . GLY A 1 110 ? 27.566 -7.952 3.760 1.00 57.69 110 GLY A CA 1
ATOM 923 C C . GLY A 1 110 ? 26.944 -7.064 2.671 1.00 57.69 110 GLY A C 1
ATOM 924 O O . GLY A 1 110 ? 27.511 -6.034 2.318 1.00 57.69 110 GLY A O 1
ATOM 925 N N . GLY A 1 111 ? 25.785 -7.437 2.115 1.00 59.69 111 GLY A N 1
ATOM 926 C CA . GLY A 1 111 ? 25.043 -6.594 1.167 1.00 59.69 111 GLY A CA 1
ATOM 927 C C . GLY A 1 111 ? 25.548 -6.648 -0.278 1.00 59.69 111 GLY A C 1
ATOM 928 O O . GLY A 1 111 ? 25.001 -5.952 -1.137 1.00 59.69 111 GLY A O 1
ATOM 929 N N . ARG A 1 112 ? 26.543 -7.496 -0.567 1.00 60.03 112 ARG A N 1
ATOM 930 C CA . ARG A 1 112 ? 27.000 -7.784 -1.933 1.00 60.03 112 ARG A CA 1
ATOM 931 C C . ARG A 1 112 ? 25.940 -8.598 -2.675 1.00 60.03 112 ARG A C 1
ATOM 933 O O . ARG A 1 112 ? 25.289 -9.454 -2.087 1.00 60.03 112 ARG A O 1
ATOM 940 N N . MET A 1 113 ? 25.723 -8.321 -3.957 1.00 63.09 113 MET A N 1
ATOM 941 C CA . MET A 1 113 ? 24.795 -9.106 -4.780 1.00 63.09 113 MET A CA 1
ATOM 942 C C . MET A 1 113 ? 25.516 -10.366 -5.258 1.00 63.09 113 MET A C 1
ATOM 944 O O . MET A 1 113 ? 26.597 -10.253 -5.823 1.00 63.09 113 MET A O 1
ATOM 948 N N . LEU A 1 114 ? 24.928 -11.540 -5.020 1.00 59.31 114 LEU A N 1
ATOM 949 C CA . LEU A 1 114 ? 25.497 -12.831 -5.430 1.00 59.31 114 LEU A CA 1
ATOM 950 C C . LEU A 1 114 ? 25.446 -13.003 -6.955 1.00 59.31 114 LEU A C 1
ATOM 952 O O . LEU A 1 114 ? 26.404 -13.482 -7.543 1.00 59.31 114 LEU A O 1
ATOM 956 N N . ASN A 1 115 ? 24.369 -12.526 -7.593 1.00 67.25 115 ASN A N 1
ATOM 957 C CA . ASN A 1 115 ? 24.142 -12.650 -9.038 1.00 67.25 115 ASN A CA 1
ATOM 958 C C . ASN A 1 115 ? 23.962 -11.266 -9.696 1.00 67.25 115 ASN A C 1
ATOM 960 O O . ASN A 1 115 ? 22.830 -10.867 -9.993 1.00 67.25 115 ASN A O 1
ATOM 964 N N . PRO A 1 116 ? 25.042 -10.489 -9.903 1.00 65.06 116 PRO A N 1
ATOM 965 C CA . PRO A 1 116 ? 24.957 -9.132 -10.451 1.00 65.06 116 PRO A CA 1
ATOM 966 C C . PRO A 1 116 ? 24.486 -9.090 -11.914 1.00 65.06 116 PRO A C 1
ATOM 968 O O . PRO A 1 116 ? 23.909 -8.099 -12.355 1.00 65.06 116 PRO A O 1
ATOM 971 N N . GLU A 1 117 ? 24.666 -10.169 -12.670 1.00 65.25 117 GLU A N 1
ATOM 972 C CA . GLU A 1 117 ? 24.233 -10.252 -14.071 1.00 65.25 117 GLU A CA 1
ATOM 973 C C . GLU A 1 117 ? 22.709 -10.324 -14.213 1.00 65.25 117 GLU A C 1
ATOM 975 O O . GLU A 1 117 ? 22.143 -9.819 -15.180 1.00 65.25 117 GLU A O 1
ATOM 980 N N . ARG A 1 118 ? 22.017 -10.855 -13.196 1.00 68.88 118 ARG A N 1
ATOM 981 C CA . ARG A 1 118 ? 20.548 -10.939 -13.149 1.00 68.88 118 ARG A CA 1
ATOM 982 C C . ARG A 1 118 ? 19.890 -9.638 -12.676 1.00 68.88 118 ARG A C 1
ATOM 984 O O . ARG A 1 118 ? 18.687 -9.606 -12.417 1.00 68.88 118 ARG A O 1
ATOM 991 N N . ILE A 1 119 ? 20.656 -8.550 -12.540 1.00 74.69 119 ILE A N 1
ATOM 992 C CA . ILE A 1 119 ? 20.119 -7.244 -12.150 1.00 74.69 119 ILE A CA 1
ATOM 993 C C . ILE A 1 119 ? 19.176 -6.729 -13.233 1.00 74.69 119 ILE A C 1
ATOM 995 O O . ILE A 1 119 ? 19.590 -6.343 -14.327 1.00 74.69 119 ILE A O 1
ATOM 999 N N . ILE A 1 120 ? 17.904 -6.588 -12.868 1.00 81.12 120 ILE A N 1
ATOM 1000 C CA . ILE A 1 120 ? 16.925 -5.903 -13.707 1.00 81.12 120 ILE A CA 1
ATOM 1001 C C . ILE A 1 120 ? 17.251 -4.404 -13.734 1.00 81.12 120 ILE A C 1
ATOM 1003 O O . ILE A 1 120 ? 16.971 -3.645 -12.792 1.00 81.12 120 ILE A O 1
ATOM 1007 N N . LYS A 1 121 ? 17.862 -3.971 -14.841 1.00 85.62 121 LYS A N 1
ATOM 1008 C CA . LYS A 1 121 ? 18.193 -2.570 -15.113 1.00 85.62 121 LYS A CA 1
ATOM 1009 C C . LYS A 1 121 ? 16.910 -1.782 -15.371 1.00 85.62 121 LYS A C 1
ATOM 1011 O O . LYS A 1 121 ? 16.127 -2.130 -16.248 1.00 85.62 121 LYS A O 1
ATOM 1016 N N . ILE A 1 122 ? 16.737 -0.664 -14.662 1.00 85.62 122 ILE A N 1
ATOM 1017 C CA . ILE A 1 122 ? 15.551 0.201 -14.809 1.00 85.62 122 ILE A CA 1
ATOM 1018 C C . ILE A 1 122 ? 15.385 0.681 -16.255 1.00 85.62 122 ILE A C 1
ATOM 1020 O O . ILE A 1 122 ? 14.267 0.723 -16.740 1.00 85.62 122 ILE A O 1
ATOM 1024 N N . ARG A 1 123 ? 16.485 0.991 -16.958 1.00 86.31 123 ARG A N 1
ATOM 1025 C CA . ARG A 1 123 ? 16.432 1.387 -18.376 1.00 86.31 123 ARG A CA 1
ATOM 1026 C C . ARG A 1 123 ? 15.777 0.314 -19.250 1.00 86.31 123 ARG A C 1
ATOM 1028 O O . ARG A 1 123 ? 14.898 0.637 -20.032 1.00 86.31 123 ARG A O 1
ATOM 1035 N N . LEU A 1 124 ? 16.165 -0.950 -19.069 1.00 86.25 124 LEU A N 1
ATOM 1036 C CA . LEU A 1 124 ? 15.593 -2.065 -19.826 1.00 86.25 124 LEU A CA 1
ATOM 1037 C C . LEU A 1 124 ? 14.101 -2.217 -19.514 1.00 86.25 124 LEU A C 1
ATOM 1039 O O . LEU A 1 124 ? 13.286 -2.329 -20.418 1.00 86.25 124 LEU A O 1
ATOM 1043 N N . LEU A 1 125 ? 13.753 -2.126 -18.230 1.00 88.12 125 LEU A N 1
ATOM 1044 C CA . LEU A 1 125 ? 12.373 -2.194 -17.771 1.00 88.12 125 LEU A CA 1
ATOM 1045 C C . LEU A 1 125 ? 11.512 -1.066 -18.363 1.00 88.12 125 LEU A C 1
ATOM 1047 O O . LEU A 1 125 ? 10.396 -1.318 -18.794 1.00 88.12 125 LEU A O 1
ATOM 1051 N N . CYS A 1 126 ? 12.032 0.163 -18.416 1.00 88.25 126 CYS A N 1
ATOM 1052 C CA . CYS A 1 126 ? 11.359 1.296 -19.048 1.00 88.25 126 CYS A CA 1
ATOM 1053 C C . CYS A 1 126 ? 11.077 1.039 -20.533 1.00 88.25 126 CYS A C 1
ATOM 1055 O O . CYS A 1 126 ? 9.958 1.280 -20.971 1.00 88.25 126 CYS A O 1
ATOM 1057 N N . ASN A 1 127 ? 12.043 0.494 -21.277 1.00 88.88 127 ASN A N 1
ATOM 1058 C CA . ASN A 1 127 ? 11.849 0.160 -22.690 1.00 88.88 127 ASN A CA 1
ATOM 1059 C C . ASN A 1 127 ? 10.750 -0.903 -22.865 1.00 88.88 127 ASN A C 1
ATOM 1061 O O . ASN A 1 127 ? 9.890 -0.777 -23.730 1.00 88.88 127 ASN A O 1
ATOM 1065 N N . THR A 1 128 ? 10.732 -1.929 -22.008 1.00 89.25 128 THR A N 1
ATOM 1066 C CA . THR A 1 128 ? 9.675 -2.951 -22.028 1.00 89.25 128 THR A CA 1
ATOM 1067 C C . THR A 1 128 ? 8.308 -2.366 -21.668 1.00 89.25 128 THR A C 1
ATOM 1069 O O . THR A 1 128 ? 7.300 -2.753 -22.252 1.00 89.25 128 THR A O 1
ATOM 1072 N N . LEU A 1 129 ? 8.250 -1.419 -20.729 1.00 90.19 129 LEU A N 1
ATOM 1073 C CA . LEU A 1 129 ? 7.006 -0.742 -20.361 1.00 90.19 129 LEU A CA 1
ATOM 1074 C C . LEU A 1 129 ? 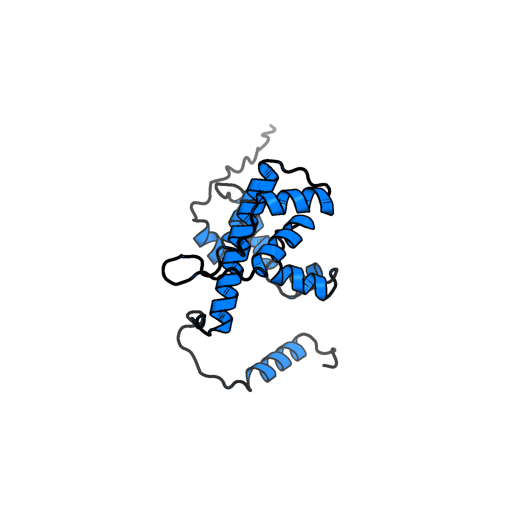6.458 0.132 -21.489 1.00 90.19 129 LEU A C 1
ATOM 1076 O O . LEU A 1 129 ? 5.246 0.160 -21.702 1.00 90.19 129 LEU A O 1
ATOM 1080 N N . GLU A 1 130 ? 7.336 0.803 -22.224 1.00 91.12 130 GLU A N 1
ATOM 1081 C CA . GLU A 1 130 ? 6.959 1.565 -23.409 1.00 91.12 130 GLU A CA 1
ATOM 1082 C C . GLU A 1 130 ? 6.374 0.642 -24.486 1.00 91.12 130 GLU A C 1
ATOM 1084 O O . GLU A 1 130 ? 5.293 0.911 -24.998 1.00 91.12 130 GLU A O 1
ATOM 1089 N N . GLN A 1 131 ? 7.002 -0.508 -24.740 1.00 89.88 131 GLN A N 1
ATOM 1090 C CA . GLN A 1 131 ? 6.527 -1.476 -25.736 1.00 89.88 131 GLN A CA 1
ATOM 1091 C C . GLN A 1 131 ? 5.226 -2.188 -25.336 1.00 89.88 131 GLN A C 1
ATOM 1093 O O . GLN A 1 131 ? 4.325 -2.342 -26.154 1.00 89.88 131 GLN A O 1
ATOM 1098 N N . MET A 1 132 ? 5.112 -2.648 -24.087 1.00 91.31 132 MET A N 1
ATOM 1099 C CA . MET A 1 132 ? 3.992 -3.494 -23.650 1.00 91.31 132 MET A CA 1
ATOM 1100 C C . MET A 1 132 ? 2.784 -2.709 -23.136 1.00 91.31 132 MET A C 1
ATOM 1102 O O . MET A 1 132 ? 1.660 -3.208 -23.185 1.00 91.31 132 MET A O 1
ATOM 1106 N N . PHE A 1 133 ? 3.009 -1.520 -22.578 1.00 88.44 133 PHE A N 1
ATOM 1107 C CA . PHE A 1 133 ? 1.974 -0.728 -21.909 1.00 88.44 133 PHE A CA 1
ATOM 1108 C C . PHE A 1 133 ? 1.813 0.671 -22.510 1.00 88.44 133 PHE A C 1
ATOM 1110 O O . PHE A 1 133 ? 1.019 1.449 -21.985 1.00 88.44 133 PHE A O 1
ATOM 1117 N N . ASN A 1 134 ? 2.546 0.997 -23.583 1.00 90.19 134 ASN A N 1
ATOM 1118 C CA . ASN A 1 134 ? 2.578 2.330 -24.193 1.00 90.19 134 ASN A CA 1
ATOM 1119 C C . ASN A 1 134 ? 2.903 3.441 -23.172 1.00 90.19 134 ASN A C 1
ATOM 1121 O O . ASN A 1 134 ? 2.398 4.563 -23.246 1.00 90.19 134 ASN A O 1
ATOM 1125 N N . LEU A 1 135 ? 3.715 3.107 -22.161 1.00 89.62 135 LEU A N 1
ATOM 1126 C CA . LEU A 1 135 ? 4.051 4.003 -21.061 1.00 89.62 135 LEU A CA 1
ATOM 1127 C C . LEU A 1 135 ? 5.389 4.690 -21.333 1.00 89.62 135 LEU A C 1
ATOM 1129 O O . LEU A 1 135 ? 6.448 4.080 -21.187 1.00 89.62 135 LEU A O 1
ATOM 1133 N N . LYS A 1 136 ? 5.344 5.981 -21.671 1.00 90.31 136 LYS A N 1
ATOM 1134 C CA . LYS A 1 136 ? 6.561 6.766 -21.908 1.00 90.31 136 LYS A CA 1
ATOM 1135 C C . LYS A 1 136 ? 7.411 6.873 -20.632 1.00 90.31 136 LYS A C 1
ATOM 1137 O O . LYS A 1 136 ? 6.866 7.127 -19.550 1.00 90.31 136 LYS A O 1
ATOM 1142 N N . PRO A 1 137 ? 8.745 6.743 -20.730 1.00 88.81 137 PRO A N 1
ATOM 1143 C CA . PRO A 1 137 ? 9.636 6.776 -19.576 1.00 88.81 137 PRO A CA 1
ATOM 1144 C C . PRO A 1 137 ? 9.810 8.202 -19.036 1.00 88.81 137 PRO A C 1
ATOM 1146 O O . PRO A 1 137 ? 10.794 8.885 -19.310 1.00 88.81 137 PRO A O 1
ATOM 1149 N N . THR A 1 138 ? 8.855 8.663 -18.229 1.00 92.12 138 THR A N 1
ATOM 1150 C CA . THR A 1 138 ? 8.954 9.948 -17.524 1.00 92.12 138 THR A CA 1
ATOM 1151 C C . THR A 1 138 ? 9.753 9.813 -16.218 1.00 92.12 138 THR A C 1
ATOM 1153 O O . THR A 1 138 ? 9.828 8.724 -15.632 1.00 92.12 138 THR A O 1
ATOM 1156 N N . PRO A 1 139 ? 10.314 10.913 -15.675 1.00 89.75 139 PRO A N 1
ATOM 1157 C CA . PRO A 1 139 ? 10.981 10.894 -14.370 1.00 89.75 139 PRO A CA 1
ATOM 1158 C C . PRO A 1 139 ? 10.089 10.362 -13.236 1.00 89.75 139 PRO A C 1
ATOM 1160 O O . PRO A 1 139 ? 10.574 9.678 -12.332 1.00 89.75 139 PRO A O 1
ATOM 1163 N N . GLN A 1 140 ? 8.779 10.619 -13.306 1.00 86.38 140 GLN A N 1
ATOM 1164 C CA . GLN A 1 140 ? 7.791 10.125 -12.344 1.00 86.38 140 GLN A CA 1
ATOM 1165 C C . GLN A 1 140 ? 7.615 8.603 -12.428 1.00 86.38 140 GLN A C 1
ATOM 1167 O O . GLN A 1 140 ? 7.594 7.926 -11.396 1.00 86.38 140 GLN A O 1
ATOM 1172 N N . VAL A 1 141 ? 7.564 8.045 -13.642 1.00 86.62 141 VAL A N 1
ATOM 1173 C CA . VAL A 1 141 ? 7.509 6.590 -13.863 1.00 86.62 141 VAL A CA 1
ATOM 1174 C C . VAL A 1 141 ? 8.773 5.934 -13.311 1.00 86.62 141 VAL A C 1
ATOM 1176 O O . VAL A 1 141 ? 8.691 4.982 -12.536 1.00 86.62 141 VAL A O 1
ATOM 1179 N N . VAL A 1 142 ? 9.948 6.501 -13.593 1.00 89.56 142 VAL A N 1
ATOM 1180 C CA . VAL A 1 142 ? 11.230 6.005 -13.066 1.00 89.56 142 VAL A CA 1
ATOM 1181 C C . VAL A 1 142 ? 11.280 6.059 -11.535 1.00 89.56 142 VAL A C 1
ATOM 1183 O O . VAL A 1 142 ? 11.737 5.107 -10.894 1.00 89.56 142 VAL A O 1
ATOM 1186 N N . ALA A 1 143 ? 10.811 7.148 -10.922 1.00 87.75 143 ALA A N 1
ATOM 1187 C CA . ALA A 1 143 ? 10.724 7.266 -9.468 1.00 87.75 143 ALA A CA 1
ATOM 1188 C C . ALA A 1 143 ? 9.788 6.201 -8.874 1.00 87.75 143 ALA A C 1
ATOM 1190 O O . ALA A 1 143 ? 10.140 5.534 -7.897 1.00 87.75 143 ALA A O 1
ATOM 1191 N N . THR A 1 144 ? 8.645 5.975 -9.518 1.00 86.31 144 THR A N 1
ATOM 1192 C CA . THR A 1 144 ? 7.671 4.951 -9.129 1.00 86.31 144 THR A CA 1
ATOM 1193 C C . THR A 1 144 ? 8.268 3.547 -9.226 1.00 86.31 144 THR A C 1
ATOM 1195 O O . THR A 1 144 ? 8.204 2.790 -8.258 1.00 86.31 144 THR A O 1
ATOM 1198 N N . ILE A 1 145 ? 8.968 3.221 -10.318 1.00 89.12 145 ILE A N 1
ATOM 1199 C CA . ILE A 1 145 ? 9.692 1.949 -10.481 1.00 89.12 145 ILE A CA 1
ATOM 1200 C C . ILE A 1 145 ? 10.710 1.751 -9.350 1.00 89.12 145 ILE A C 1
ATOM 1202 O O . ILE A 1 145 ? 10.792 0.669 -8.768 1.00 89.12 145 ILE A O 1
ATOM 1206 N N . LYS A 1 146 ? 11.468 2.792 -8.974 1.00 87.06 146 LYS A N 1
ATOM 1207 C CA . LYS A 1 146 ? 12.426 2.714 -7.854 1.00 87.06 146 LYS A CA 1
ATOM 1208 C C . LYS A 1 146 ? 11.732 2.394 -6.527 1.00 87.06 146 LYS A C 1
ATOM 1210 O O . LYS A 1 146 ? 12.286 1.630 -5.731 1.00 87.06 146 LYS A O 1
ATOM 1215 N N . ILE A 1 147 ? 10.553 2.967 -6.280 1.00 87.06 147 ILE A N 1
ATOM 1216 C CA . ILE A 1 147 ? 9.741 2.686 -5.088 1.00 87.06 147 ILE A CA 1
ATOM 1217 C C . ILE A 1 147 ? 9.245 1.237 -5.122 1.00 87.06 147 ILE A C 1
ATOM 1219 O O . ILE A 1 147 ? 9.423 0.519 -4.137 1.00 87.06 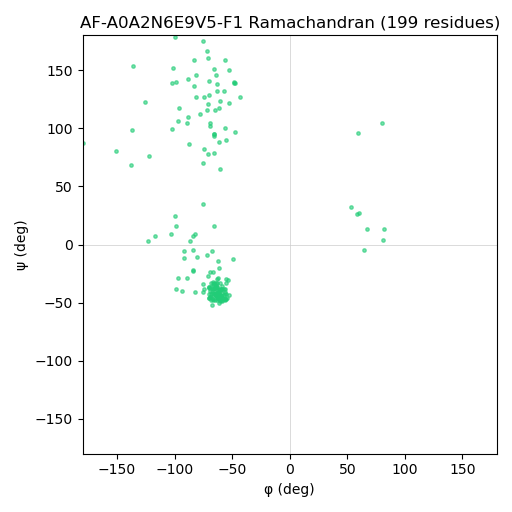147 ILE A O 1
ATOM 1223 N N . ILE A 1 148 ? 8.694 0.790 -6.254 1.00 87.38 148 ILE A N 1
ATOM 1224 C CA . ILE A 1 148 ? 8.204 -0.582 -6.443 1.00 87.38 148 ILE A CA 1
ATOM 1225 C C . ILE A 1 148 ? 9.332 -1.593 -6.215 1.00 87.38 148 ILE A C 1
ATOM 1227 O O . ILE A 1 148 ? 9.164 -2.524 -5.431 1.00 87.38 148 ILE A O 1
ATOM 1231 N N . ARG A 1 149 ? 10.518 -1.357 -6.786 1.00 88.44 149 ARG A N 1
ATOM 1232 C CA . ARG A 1 149 ? 11.713 -2.188 -6.574 1.00 88.44 149 ARG A CA 1
ATOM 1233 C C . ARG A 1 149 ? 12.076 -2.321 -5.095 1.00 88.44 149 ARG A C 1
ATOM 1235 O O . ARG A 1 149 ? 12.338 -3.419 -4.613 1.00 88.44 149 ARG A O 1
ATOM 1242 N N . LYS A 1 150 ? 12.097 -1.205 -4.351 1.00 85.12 150 LYS A N 1
ATOM 1243 C CA . LYS A 1 150 ? 12.383 -1.225 -2.904 1.00 85.12 150 LYS A CA 1
ATOM 1244 C C . LYS A 1 150 ? 11.349 -2.057 -2.137 1.00 85.12 150 LYS A C 1
ATOM 1246 O O . LYS A 1 150 ? 11.726 -2.748 -1.193 1.00 85.12 150 LYS A O 1
ATOM 1251 N N . LYS A 1 151 ? 10.070 -1.988 -2.526 1.00 84.31 151 LYS A N 1
ATOM 1252 C CA . LYS A 1 151 ? 8.991 -2.782 -1.920 1.00 84.31 151 LYS A CA 1
ATOM 1253 C C . LYS A 1 151 ? 9.150 -4.272 -2.220 1.00 84.31 151 LYS A C 1
ATOM 1255 O O . LYS A 1 151 ? 9.215 -5.049 -1.275 1.00 84.31 151 LYS A O 1
ATOM 1260 N N . ALA A 1 152 ? 9.309 -4.641 -3.491 1.00 85.06 152 ALA A N 1
ATOM 1261 C CA . ALA A 1 152 ? 9.489 -6.028 -3.920 1.00 85.06 152 ALA A CA 1
ATOM 1262 C C . ALA A 1 152 ? 10.664 -6.705 -3.197 1.00 85.06 152 ALA A C 1
ATOM 1264 O O . ALA A 1 152 ? 10.505 -7.781 -2.635 1.00 85.06 152 ALA A O 1
ATOM 1265 N N . TYR A 1 153 ? 11.820 -6.039 -3.089 1.00 84.44 153 TYR A N 1
ATOM 1266 C CA . TYR A 1 153 ? 12.963 -6.603 -2.360 1.00 84.44 153 TYR A CA 1
ATOM 1267 C C . TYR A 1 153 ? 12.727 -6.765 -0.857 1.00 84.44 153 TYR A C 1
ATOM 1269 O O . TYR A 1 153 ? 13.258 -7.698 -0.257 1.00 84.44 153 TYR A O 1
ATOM 1277 N N . ARG A 1 154 ? 11.953 -5.872 -0.231 1.00 82.44 154 ARG A N 1
ATOM 1278 C CA . ARG A 1 154 ? 11.583 -6.019 1.182 1.00 82.44 154 ARG A CA 1
ATOM 1279 C C . ARG A 1 154 ? 10.670 -7.225 1.380 1.00 82.44 154 ARG A C 1
ATOM 1281 O O . ARG A 1 154 ? 10.859 -7.956 2.344 1.00 82.44 154 ARG A O 1
ATOM 1288 N N . ASP A 1 155 ? 9.711 -7.418 0.483 1.00 81.38 155 ASP A N 1
ATOM 1289 C CA . ASP A 1 155 ? 8.752 -8.521 0.563 1.00 81.38 155 ASP A CA 1
ATOM 1290 C C . ASP A 1 155 ? 9.437 -9.860 0.272 1.00 81.38 155 ASP A C 1
ATOM 1292 O O . ASP A 1 155 ? 9.300 -10.791 1.058 1.00 81.38 155 ASP A O 1
ATOM 1296 N N . LYS A 1 156 ? 10.311 -9.911 -0.740 1.00 80.31 156 LYS A N 1
ATOM 1297 C CA . LYS A 1 156 ? 11.163 -11.075 -1.016 1.00 80.31 156 LYS A CA 1
ATOM 1298 C C . LYS A 1 156 ? 12.021 -11.474 0.189 1.00 80.31 156 LYS A C 1
ATOM 1300 O O . LYS A 1 156 ? 12.151 -12.653 0.499 1.00 80.31 156 LYS A O 1
ATOM 1305 N N . ALA A 1 157 ? 12.602 -10.497 0.890 1.00 80.12 157 ALA A N 1
ATOM 1306 C CA . ALA A 1 157 ? 13.391 -10.762 2.093 1.00 80.12 157 ALA A CA 1
ATOM 1307 C C . ALA A 1 157 ? 12.542 -11.302 3.257 1.00 80.12 157 ALA A C 1
ATOM 1309 O O . ALA A 1 157 ? 13.051 -12.086 4.050 1.00 80.12 157 ALA A O 1
ATOM 1310 N N . LYS A 1 158 ? 11.270 -10.897 3.367 1.00 77.62 158 LYS A N 1
ATOM 1311 C CA . LYS A 1 158 ? 10.339 -11.443 4.364 1.00 77.62 158 LYS A CA 1
ATOM 1312 C C . LYS A 1 158 ? 9.945 -12.879 4.047 1.00 77.62 158 LYS A C 1
ATOM 1314 O O . LYS A 1 158 ? 10.028 -13.712 4.935 1.00 77.62 158 LYS A O 1
ATOM 1319 N N . LEU A 1 159 ? 9.599 -13.165 2.790 1.00 76.62 159 LEU A N 1
ATOM 1320 C CA . LEU A 1 159 ? 9.269 -14.522 2.341 1.00 76.62 159 LEU A CA 1
ATOM 1321 C C . LEU A 1 159 ? 10.425 -15.487 2.632 1.00 76.62 159 LEU A C 1
ATOM 1323 O O . LEU A 1 159 ? 10.228 -16.482 3.312 1.00 76.62 159 LEU A O 1
ATOM 1327 N N . LYS A 1 160 ? 11.665 -15.107 2.288 1.00 75.06 160 LYS A N 1
ATOM 1328 C CA . LYS A 1 160 ? 12.851 -15.915 2.620 1.00 75.06 160 LYS A CA 1
ATOM 1329 C C . LYS A 1 160 ? 13.037 -16.157 4.125 1.00 75.06 160 LYS A C 1
ATOM 1331 O O . LYS A 1 160 ? 13.502 -17.222 4.503 1.00 75.06 160 LYS A O 1
ATOM 1336 N N . ARG A 1 161 ? 12.712 -15.185 4.987 1.00 72.94 161 ARG A N 1
ATOM 1337 C CA . ARG A 1 161 ? 12.788 -15.361 6.452 1.00 72.94 161 ARG A CA 1
ATOM 1338 C C . ARG A 1 161 ? 11.709 -16.305 6.973 1.00 72.94 161 ARG A C 1
ATOM 1340 O O . ARG A 1 161 ? 11.992 -17.069 7.888 1.00 72.94 161 ARG A O 1
ATOM 1347 N N . GLN A 1 162 ? 10.513 -16.255 6.392 1.00 67.94 162 GLN A N 1
ATOM 1348 C CA . GLN A 1 162 ? 9.417 -17.168 6.716 1.00 67.94 162 GLN A CA 1
ATOM 1349 C C . GLN A 1 162 ? 9.744 -18.599 6.280 1.00 67.94 162 GLN A C 1
ATOM 1351 O O . GLN A 1 162 ? 9.636 -19.506 7.097 1.00 67.94 162 GLN A O 1
ATOM 1356 N N . ASP A 1 163 ? 10.247 -18.783 5.057 1.00 68.69 163 ASP A N 1
ATOM 1357 C CA . ASP A 1 163 ? 10.658 -20.094 4.532 1.00 68.69 163 ASP A CA 1
ATOM 1358 C C . ASP A 1 163 ? 11.822 -20.707 5.333 1.00 68.69 163 ASP A C 1
ATOM 1360 O O . ASP A 1 163 ? 11.936 -21.923 5.451 1.00 68.69 163 ASP A O 1
ATOM 1364 N N . GLN A 1 164 ? 12.684 -19.866 5.915 1.00 70.88 164 GLN A N 1
ATOM 1365 C CA . GLN A 1 164 ? 13.790 -20.281 6.789 1.00 70.88 164 GLN A CA 1
ATOM 1366 C C . GLN A 1 164 ? 13.381 -20.442 8.265 1.00 70.88 164 GLN A C 1
ATOM 1368 O O . GLN A 1 164 ? 14.243 -20.696 9.103 1.00 70.88 164 GLN A O 1
ATOM 1373 N N . GLY A 1 165 ? 12.101 -20.257 8.612 1.00 58.47 165 GLY A N 1
ATOM 1374 C CA . GLY A 1 165 ? 11.605 -20.379 9.989 1.00 58.47 165 GLY A CA 1
ATOM 1375 C C . GLY A 1 165 ? 12.117 -19.304 10.961 1.00 58.47 165 GLY A C 1
ATOM 1376 O O . GLY A 1 165 ? 11.957 -19.437 12.171 1.00 58.47 165 GLY A O 1
ATOM 1377 N N . LEU A 1 166 ? 12.723 -18.221 10.461 1.00 59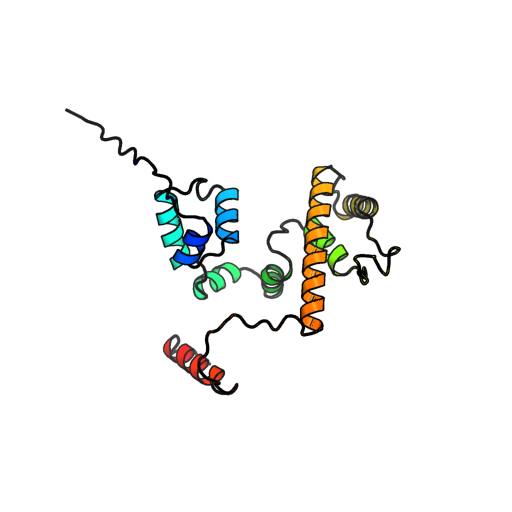.28 166 LEU A N 1
ATOM 1378 C CA . LEU A 1 166 ? 13.383 -17.184 11.269 1.00 59.28 166 LEU A CA 1
ATOM 1379 C C . LEU A 1 166 ? 12.425 -16.103 11.809 1.00 59.28 166 LEU A C 1
ATOM 1381 O O . LEU A 1 166 ? 12.858 -15.227 12.555 1.00 59.28 166 LEU A O 1
ATOM 1385 N N . ASP A 1 167 ? 11.140 -16.144 11.439 1.00 49.75 167 ASP A N 1
ATOM 1386 C CA . ASP A 1 167 ? 10.115 -15.164 11.846 1.00 49.75 167 ASP A CA 1
ATOM 1387 C C . ASP A 1 167 ? 9.238 -15.642 13.032 1.00 49.75 167 ASP A C 1
ATOM 1389 O O . ASP A 1 167 ? 8.214 -15.025 13.331 1.00 49.75 167 ASP A O 1
ATOM 1393 N N . HIS A 1 168 ? 9.646 -16.678 13.782 1.00 45.06 168 HIS A N 1
ATOM 1394 C CA . HIS A 1 168 ? 9.065 -16.968 15.103 1.00 45.06 168 HIS A CA 1
ATOM 1395 C C . HIS A 1 168 ? 9.575 -15.979 16.160 1.00 45.06 168 HIS A C 1
ATOM 1397 O O . HIS A 1 168 ? 10.305 -16.322 17.085 1.00 45.06 168 HIS A O 1
ATOM 1403 N N . LYS A 1 169 ? 9.130 -14.726 16.058 1.00 38.66 169 LYS A N 1
ATOM 1404 C CA . LYS A 1 169 ? 8.819 -13.973 17.269 1.00 38.66 169 LYS A CA 1
ATOM 1405 C C . LYS A 1 169 ? 7.298 -13.998 17.385 1.00 38.66 169 LYS A C 1
ATOM 1407 O O . LYS A 1 169 ? 6.651 -13.253 16.641 1.00 38.66 169 LYS A O 1
ATOM 1412 N N . PRO A 1 170 ? 6.704 -14.875 18.220 1.00 35.66 170 PRO A N 1
ATOM 1413 C CA . PRO A 1 170 ? 5.292 -14.723 18.522 1.00 35.66 170 PRO A CA 1
ATOM 1414 C C . PRO A 1 170 ? 5.066 -13.281 19.010 1.00 35.66 170 PRO A C 1
ATOM 1416 O O . PRO A 1 170 ? 5.993 -12.664 19.559 1.00 35.66 170 PRO A O 1
ATOM 1419 N N . PRO A 1 171 ? 3.878 -12.694 18.785 1.00 35.34 171 PRO A N 1
ATOM 1420 C CA . PRO A 1 171 ? 3.507 -11.514 19.552 1.00 35.34 171 PRO A CA 1
ATOM 1421 C C . PRO A 1 171 ? 3.788 -11.829 21.027 1.00 35.34 171 PRO A C 1
ATOM 1423 O O . PRO A 1 171 ? 3.562 -12.963 21.445 1.00 35.34 171 PRO A O 1
ATOM 1426 N N . ASN A 1 172 ? 4.336 -10.869 21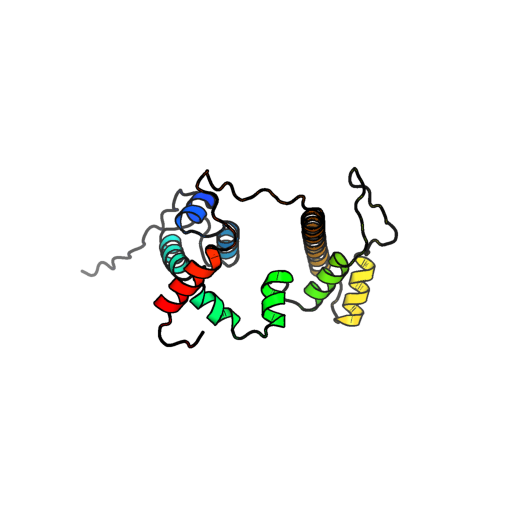.779 1.00 36.28 172 ASN A N 1
ATOM 1427 C CA . ASN A 1 172 ? 4.354 -10.945 23.239 1.00 36.28 172 ASN A CA 1
ATOM 1428 C C . ASN A 1 172 ? 2.895 -11.119 23.678 1.00 36.28 172 ASN A C 1
ATOM 1430 O O . ASN A 1 172 ? 2.159 -10.145 23.812 1.00 36.28 172 ASN A O 1
ATOM 1434 N N . VAL A 1 173 ? 2.468 -12.369 23.784 1.00 35.97 173 VAL A N 1
ATOM 1435 C CA . VAL A 1 173 ? 1.336 -12.793 24.575 1.00 35.97 173 VAL A CA 1
ATOM 1436 C C . VAL A 1 173 ? 1.992 -13.069 25.907 1.00 35.97 173 VAL A C 1
ATOM 1438 O O . VAL A 1 173 ? 2.785 -14.002 26.039 1.00 35.97 173 VAL A O 1
ATOM 1441 N N . GLU A 1 174 ? 1.775 -12.142 26.830 1.00 38.88 174 GLU A N 1
ATOM 1442 C CA . GLU A 1 174 ? 2.060 -12.370 28.235 1.00 38.88 174 GLU A CA 1
ATOM 1443 C C . GLU A 1 174 ? 1.456 -13.717 28.644 1.00 38.88 174 GLU A C 1
ATOM 1445 O O . GLU A 1 174 ? 0.397 -14.126 28.166 1.00 38.88 174 GLU A O 1
ATOM 1450 N N . GLU A 1 175 ? 2.228 -14.428 29.449 1.00 40.81 175 GLU A N 1
ATOM 1451 C CA . GLU A 1 175 ? 2.040 -15.804 29.875 1.00 40.81 175 GLU A CA 1
ATOM 1452 C C . GLU A 1 175 ? 0.586 -16.125 30.252 1.00 40.81 175 GLU A C 1
ATOM 1454 O O . GLU A 1 175 ? -0.016 -15.476 31.104 1.00 40.81 175 GLU A O 1
ATOM 1459 N N . GLY A 1 176 ? 0.030 -17.177 29.645 1.00 34.00 176 GLY A N 1
ATOM 1460 C CA . GLY A 1 176 ? -1.290 -17.673 30.013 1.00 34.00 176 GLY A CA 1
ATOM 1461 C C . GLY A 1 176 ? -1.737 -18.883 29.201 1.00 34.00 176 GLY A C 1
ATOM 1462 O O . GLY A 1 176 ? -2.438 -18.731 28.211 1.00 34.00 176 GLY A O 1
ATOM 1463 N N . GLY A 1 177 ? -1.366 -20.078 29.667 1.00 34.34 177 GLY A N 1
ATOM 1464 C CA . GLY A 1 177 ? -2.091 -21.324 29.398 1.00 34.34 177 GLY A CA 1
ATOM 1465 C C . GLY A 1 177 ? -1.834 -21.982 28.042 1.00 34.34 177 GLY A C 1
ATOM 1466 O O . GLY A 1 177 ? -2.388 -21.597 27.019 1.00 34.34 177 GLY A O 1
ATOM 1467 N N . GLY A 1 178 ? -1.049 -23.062 28.051 1.00 40.88 178 GLY A N 1
ATOM 1468 C CA . GLY A 1 178 ? -1.029 -24.006 26.940 1.00 40.88 178 GLY A CA 1
ATOM 1469 C C . GLY A 1 178 ? -2.415 -24.619 26.748 1.00 40.88 178 GLY A C 1
ATOM 1470 O O . GLY A 1 178 ? -2.959 -25.219 27.672 1.00 40.88 178 GLY A O 1
ATOM 1471 N N . VAL A 1 179 ? -2.968 -24.488 25.544 1.00 36.12 179 VAL A N 1
ATOM 1472 C CA . VAL A 1 179 ? -4.171 -25.214 25.137 1.00 36.12 179 VAL A CA 1
ATOM 1473 C C . VAL A 1 179 ? -3.870 -25.958 23.845 1.00 36.12 179 VAL A C 1
ATOM 1475 O O . VAL A 1 179 ? -3.420 -25.390 22.851 1.00 36.12 179 VAL A O 1
ATOM 1478 N N . SER A 1 180 ? -4.073 -27.270 23.923 1.00 38.59 180 SER A N 1
ATOM 1479 C CA . SER A 1 180 ? -3.938 -28.245 22.849 1.00 38.59 180 SER A CA 1
ATOM 1480 C C . SER A 1 180 ? -4.640 -27.793 21.563 1.00 38.59 180 SER A C 1
ATOM 1482 O O . SER A 1 180 ? -5.778 -27.324 21.590 1.00 38.59 180 SER A O 1
ATOM 1484 N N . SER A 1 181 ? -3.971 -28.032 20.431 1.00 38.06 181 SER A N 1
ATOM 1485 C CA . SER A 1 181 ? -4.410 -27.815 19.040 1.00 38.06 181 SER A CA 1
ATOM 1486 C C . SER A 1 181 ? -5.798 -28.378 18.694 1.00 38.06 181 SER A C 1
ATOM 1488 O O . SER A 1 181 ? -6.326 -28.063 17.635 1.00 38.06 181 SER A O 1
ATOM 1490 N N . SER A 1 182 ? -6.378 -29.220 19.548 1.00 44.94 182 SER A N 1
ATOM 1491 C CA . SER A 1 182 ? -7.703 -29.824 19.388 1.00 44.94 182 SER A CA 1
ATOM 1492 C C . SER A 1 182 ? -8.854 -29.037 20.035 1.00 44.94 182 SER A C 1
ATOM 1494 O O . SER A 1 182 ? -9.999 -29.444 19.890 1.00 44.94 182 SER A O 1
ATOM 1496 N N . PHE A 1 183 ? -8.588 -27.953 20.778 1.00 38.78 183 PHE A N 1
ATOM 1497 C CA . PHE A 1 183 ? -9.627 -27.199 21.506 1.00 38.78 183 PHE A CA 1
ATOM 1498 C C . PHE A 1 183 ? -10.135 -25.966 20.739 1.00 38.78 183 PHE A C 1
ATOM 1500 O O . PHE A 1 183 ? -11.297 -25.587 20.867 1.00 38.78 183 PHE A O 1
ATOM 1507 N N . LEU A 1 184 ? -9.281 -25.374 19.893 1.00 43.38 184 LEU A N 1
ATOM 1508 C CA . LEU A 1 184 ? -9.602 -24.161 19.128 1.00 43.38 184 LEU A CA 1
ATOM 1509 C C . LEU A 1 184 ? -10.653 -24.387 18.035 1.00 43.38 184 LEU A C 1
ATOM 1511 O O . LEU A 1 184 ? -11.340 -23.441 17.658 1.00 43.38 184 LEU A O 1
ATOM 1515 N N . ASP A 1 185 ? -10.812 -25.622 17.558 1.00 55.16 185 ASP A N 1
ATOM 1516 C CA . ASP A 1 185 ? -11.854 -25.938 16.583 1.00 55.16 185 ASP A CA 1
ATOM 1517 C C . ASP A 1 185 ? -13.235 -26.001 17.253 1.00 55.16 185 ASP A C 1
ATOM 1519 O O . ASP A 1 185 ? -14.195 -25.446 16.723 1.00 55.16 185 ASP A O 1
ATOM 1523 N N . GLN A 1 186 ? -13.350 -26.579 18.453 1.00 49.91 186 GLN A N 1
ATOM 1524 C CA . GLN A 1 186 ? -14.648 -26.766 19.110 1.00 49.91 186 GLN A CA 1
ATOM 1525 C C . GLN A 1 186 ? -15.275 -25.431 19.553 1.00 49.91 186 GLN A C 1
ATOM 1527 O O . GLN A 1 186 ? -16.423 -25.156 19.212 1.00 49.91 186 GLN A O 1
ATOM 1532 N N . GLU A 1 187 ? -14.509 -24.555 20.217 1.00 51.91 187 GLU A N 1
ATOM 1533 C CA . GLU A 1 187 ? -14.997 -23.226 20.631 1.00 51.91 187 GLU A CA 1
ATOM 1534 C C . GLU A 1 187 ? -15.360 -22.342 19.431 1.00 51.91 187 GLU A C 1
ATOM 1536 O O . GLU A 1 187 ? -16.340 -21.597 19.470 1.00 51.91 187 GLU A O 1
ATOM 1541 N N . TYR A 1 188 ? -14.600 -22.435 18.337 1.00 53.41 188 TYR A N 1
ATOM 1542 C CA . TYR A 1 188 ? -14.905 -21.698 17.115 1.00 53.41 188 TYR A CA 1
ATOM 1543 C C . TYR A 1 188 ? -16.223 -22.173 16.488 1.00 53.41 188 TYR A C 1
ATOM 1545 O O . TYR A 1 188 ? -17.049 -21.348 16.086 1.00 53.41 188 TYR A O 1
ATOM 1553 N N . PHE A 1 189 ? -16.457 -23.488 16.454 1.00 55.22 189 PHE A N 1
ATOM 1554 C CA . PHE A 1 189 ? -17.714 -24.062 15.976 1.00 55.22 189 PHE A CA 1
ATOM 1555 C C . PHE A 1 189 ? -18.903 -23.734 16.890 1.00 55.22 189 PHE A C 1
ATOM 1557 O O . PHE A 1 189 ? -19.987 -23.436 16.383 1.00 55.22 189 PHE A O 1
ATOM 1564 N N . ASP A 1 190 ? -18.708 -23.699 18.208 1.00 60.66 190 ASP A N 1
ATOM 1565 C CA . ASP A 1 190 ? -19.761 -23.357 19.169 1.00 60.66 190 ASP A CA 1
ATOM 1566 C C . ASP A 1 190 ? -20.154 -21.874 19.080 1.00 60.66 190 ASP A C 1
ATOM 1568 O O . ASP A 1 190 ? -21.342 -21.534 19.058 1.00 60.66 190 ASP A O 1
ATOM 1572 N N . VAL A 1 191 ? -19.181 -20.974 18.902 1.00 58.53 191 VAL A N 1
ATOM 1573 C CA . VAL A 1 191 ? -19.442 -19.550 18.633 1.00 58.53 191 VAL A CA 1
ATOM 1574 C C . VAL A 1 191 ? -20.178 -19.366 17.302 1.00 58.53 191 VAL A C 1
ATOM 1576 O O . VAL A 1 191 ? -21.104 -18.557 17.214 1.00 58.53 191 VAL A O 1
ATOM 1579 N N . LEU A 1 192 ? -19.827 -20.135 16.267 1.00 46.03 192 LEU A N 1
ATOM 1580 C CA . LEU A 1 192 ? -20.525 -20.086 14.982 1.00 46.03 192 LEU A CA 1
ATOM 1581 C C . LEU A 1 192 ? -21.961 -20.614 15.069 1.00 46.03 192 LEU A C 1
ATOM 1583 O O . LEU A 1 192 ? -22.853 -19.980 14.506 1.00 46.03 192 LEU A O 1
ATOM 1587 N N . LYS A 1 193 ? -22.215 -21.695 15.815 1.00 60.62 193 LYS A N 1
ATOM 1588 C CA . LYS A 1 193 ? -23.577 -22.194 16.076 1.00 60.62 193 LYS A CA 1
ATOM 1589 C C . LYS A 1 193 ? -24.422 -21.200 16.865 1.00 60.62 193 LYS A C 1
ATOM 1591 O O . LYS A 1 193 ? -25.605 -21.044 16.579 1.00 60.62 193 LYS A O 1
ATOM 1596 N N . THR A 1 194 ? -23.810 -20.489 17.811 1.00 63.84 194 THR A N 1
ATOM 1597 C CA . THR A 1 194 ? -24.502 -19.473 18.619 1.00 63.84 194 THR A CA 1
ATOM 1598 C C . THR A 1 194 ? -24.863 -18.240 17.786 1.00 63.84 194 THR A C 1
ATOM 1600 O O . THR A 1 194 ? -25.925 -17.648 17.968 1.00 63.84 194 THR A O 1
ATOM 1603 N N . LEU A 1 195 ? -23.997 -17.850 16.846 1.00 44.00 195 LEU A N 1
ATOM 1604 C CA . LEU A 1 195 ? -24.211 -16.685 15.984 1.00 44.00 195 LEU A CA 1
ATOM 1605 C C . LEU A 1 195 ? -25.074 -16.985 14.746 1.00 44.00 195 LEU A C 1
ATOM 1607 O O . LEU A 1 195 ? -25.661 -16.057 14.188 1.00 44.00 195 LEU A O 1
ATOM 1611 N N . TYR A 1 196 ? -25.160 -18.248 14.315 1.00 54.44 196 TYR A N 1
ATOM 1612 C CA . TYR A 1 196 ? -25.883 -18.666 13.110 1.00 54.44 196 TYR A CA 1
ATOM 1613 C C . TYR A 1 196 ? -26.682 -19.969 13.334 1.00 54.44 196 TYR A C 1
ATOM 1615 O O . TYR A 1 196 ? -26.375 -20.989 12.719 1.00 54.44 196 TYR A O 1
ATOM 1623 N N . PRO A 1 197 ? -27.750 -19.953 14.155 1.00 44.84 197 PRO A N 1
ATOM 1624 C CA . PRO A 1 197 ? -28.486 -21.161 14.557 1.00 44.84 197 PRO A CA 1
ATOM 1625 C C . PRO A 1 197 ? -29.273 -21.860 13.429 1.00 44.84 197 PRO A C 1
ATOM 1627 O O . PRO A 1 197 ? -29.838 -22.925 13.652 1.00 44.84 197 PRO A O 1
ATOM 1630 N N . HIS A 1 198 ? -29.328 -21.275 12.227 1.00 50.59 198 HIS A N 1
ATOM 1631 C CA . HIS A 1 198 ? -30.022 -21.829 11.053 1.00 50.59 198 HIS A CA 1
ATOM 1632 C C . HIS A 1 198 ? -29.083 -22.143 9.880 1.00 50.59 198 HIS A C 1
ATOM 1634 O O . HIS A 1 198 ? -29.549 -22.413 8.775 1.00 50.59 198 HIS A O 1
ATOM 1640 N N . ALA A 1 199 ? -27.769 -22.040 10.081 1.00 44.03 199 ALA A N 1
ATOM 1641 C CA . ALA A 1 199 ? -26.810 -22.503 9.092 1.00 44.03 199 ALA A CA 1
ATOM 1642 C C . ALA A 1 199 ? -26.522 -23.982 9.370 1.00 44.03 199 ALA A C 1
ATOM 1644 O O . ALA A 1 199 ? -25.884 -24.293 10.373 1.00 44.03 199 ALA A O 1
ATOM 1645 N N . ASP A 1 200 ? -26.987 -24.878 8.499 1.00 44.91 200 ASP A N 1
ATOM 1646 C CA . ASP A 1 200 ? -26.519 -26.267 8.489 1.00 44.91 200 ASP A CA 1
ATOM 1647 C C . ASP A 1 200 ? -25.029 -26.258 8.086 1.00 44.91 200 ASP A C 1
ATOM 1649 O O . ASP A 1 200 ? -24.692 -26.138 6.904 1.00 44.91 200 ASP A O 1
ATOM 1653 N N . LEU A 1 201 ? -24.147 -26.262 9.094 1.00 49.84 201 LEU A N 1
ATOM 1654 C CA . LEU A 1 201 ? -22.682 -26.342 8.997 1.00 49.84 201 LEU A CA 1
ATOM 1655 C C . LEU A 1 201 ? -22.199 -27.768 9.261 1.00 49.84 201 LEU A C 1
ATOM 1657 O O . LEU A 1 201 ? -22.694 -28.378 10.238 1.00 49.84 201 LEU A O 1
#

Sequence (201 aa):
MSQLETDDDMDLAVGLSLKGIAEQYGLTTKVLIRLQRDQLIGKPICRRDIRFLEGLSKVWSRPWYIRQQVSRYSKAQRQRLILDRPELSEKWQRWVYRQYLDSDIERGTGGRMLNPERIIKIRLLCNTLEQMFNLKPTPQVVATIKIIRKKAYRDKAKLKRQDQGLDHKPPNVEEGGGVSSSFLDQEYFDVLKTLYPHADL

Mean predicted aligned error: 16.17 Å

Secondary structure (DSSP, 8-state):
-----------------HHHHHHHTT--HHHHHHHHHTTSS-SS--HHHHHHHHHHHHHTT-HHHHHHHHHTS-HHHHHHHHHS-TT--SHHHHHHHHHHHH----B-GGG-BS-GGG---HHHHHHHHHHHH-----HHHHHHHHHHHHHHHHHHHHHHHHHTTTT-------S-----TTTHHHHHHHHHHHH-TT---

pLDDT: mean 73.01, std 17.57, range [34.0, 92.19]